Protein AF-A0A959DAU8-F1 (afdb_monomer_lite)

Secondary structure (DSSP, 8-state):
----------------------------PPPPPPPPHHHHHHHHHHH-EEEEEE-TT-HHHHHHHHHH-TTSEEEEEEGGG--HHHHHSSEEEEE-SS---HHHHHHHTTSSEEEETTEEEETTEEEE-TT-EEEEEEEEETTEEEEEEEEEEESSHHHHHHHHHHHHHTT--TTS--TTSEEEEETTEEEEEEEEPTTT-SEEEEEEEE-TT---EEEE-SSEEEEEES--S-HHHHHHHHHHHHHHHHHHHHHTT-SS-SSPEEEEEES-HHHHHHHHT--

Structure (mmCIF, N/CA/C/O backbone):
data_AF-A0A959DAU8-F1
#
_entry.id   AF-A0A959DAU8-F1
#
loop_
_atom_site.group_PDB
_atom_site.id
_atom_site.type_symbol
_atom_site.label_atom_id
_atom_site.label_alt_id
_atom_site.label_comp_id
_atom_site.label_asym_id
_atom_site.label_entity_id
_atom_site.label_seq_id
_atom_site.pdbx_PDB_ins_code
_atom_site.Cartn_x
_atom_site.Cartn_y
_atom_site.Cartn_z
_atom_site.occupancy
_atom_site.B_iso_or_equiv
_atom_site.auth_seq_id
_atom_site.auth_comp_id
_atom_site.auth_asym_id
_atom_site.auth_atom_id
_atom_site.pdbx_PDB_model_num
ATOM 1 N N . MET A 1 1 ? -35.410 44.145 82.384 1.00 36.97 1 MET A N 1
ATOM 2 C CA . MET A 1 1 ? -34.667 45.110 81.536 1.00 36.97 1 MET A CA 1
ATOM 3 C C . MET A 1 1 ? -34.718 44.587 80.100 1.00 36.97 1 MET A C 1
ATOM 5 O O . MET A 1 1 ? -34.348 43.445 79.910 1.00 36.97 1 MET A O 1
ATOM 9 N N . ARG A 1 2 ? -35.491 45.231 79.201 1.00 36.84 2 ARG A N 1
ATOM 10 C CA . ARG A 1 2 ? -35.016 46.080 78.068 1.00 36.84 2 ARG A CA 1
ATOM 11 C C . ARG A 1 2 ? -34.175 45.275 77.045 1.00 36.84 2 ARG A C 1
ATOM 13 O O . ARG A 1 2 ? -33.157 44.753 77.454 1.00 36.84 2 ARG A O 1
ATOM 20 N N . LYS A 1 3 ? -34.460 45.175 75.736 1.00 39.25 3 LYS A N 1
ATOM 21 C CA . LYS A 1 3 ? -35.328 45.924 74.799 1.00 39.25 3 LYS A CA 1
ATOM 22 C C . LYS A 1 3 ? -35.560 45.109 73.502 1.00 39.25 3 LYS A C 1
ATOM 24 O O . LYS A 1 3 ? -34.671 44.391 73.066 1.00 39.25 3 LYS A O 1
ATOM 29 N N . LEU A 1 4 ? -36.730 45.339 72.895 1.00 41.12 4 LEU A N 1
ATOM 30 C CA . LEU A 1 4 ? -37.118 45.137 71.488 1.00 41.12 4 LEU A CA 1
ATOM 31 C C . LEU A 1 4 ? -36.206 45.881 70.484 1.00 41.12 4 LEU A C 1
ATOM 33 O O . LEU A 1 4 ? -35.842 47.023 70.758 1.00 41.12 4 LEU A O 1
ATOM 37 N N . LEU A 1 5 ? -36.015 45.304 69.290 1.00 47.06 5 LEU A N 1
ATOM 38 C CA . LEU A 1 5 ? -35.782 45.954 67.978 1.00 47.06 5 LEU A CA 1
ATOM 39 C C . LEU A 1 5 ? -36.146 44.883 66.917 1.00 47.06 5 LEU A C 1
ATOM 41 O O . LEU A 1 5 ? -35.475 43.861 66.861 1.00 47.06 5 LEU A O 1
ATOM 45 N N . PHE A 1 6 ? -37.316 44.851 66.266 1.00 40.81 6 PHE A N 1
ATOM 46 C CA . PHE A 1 6 ? -37.848 45.702 65.185 1.00 40.81 6 PHE A CA 1
ATOM 47 C C . PHE A 1 6 ? -36.829 46.080 64.100 1.00 40.81 6 PHE A C 1
ATOM 49 O O . PHE A 1 6 ? -36.043 47.001 64.291 1.00 40.81 6 PHE A O 1
ATOM 56 N N . CYS A 1 7 ? -36.916 45.426 62.935 1.00 44.28 7 CYS A N 1
ATOM 57 C CA . CYS A 1 7 ? -36.611 46.063 61.655 1.00 44.28 7 CYS A CA 1
ATOM 58 C C . CYS A 1 7 ? -37.421 45.433 60.515 1.00 44.28 7 CYS A C 1
ATOM 60 O O . CYS A 1 7 ? -37.631 44.223 60.463 1.00 44.28 7 CYS A O 1
ATOM 62 N N . LEU A 1 8 ? -37.930 46.331 59.678 1.00 39.97 8 LEU A N 1
ATOM 63 C CA . LEU A 1 8 ? -39.026 46.186 58.737 1.00 39.97 8 LEU A CA 1
ATOM 64 C C . LEU A 1 8 ? -38.697 45.395 57.464 1.00 39.97 8 LEU A C 1
ATOM 66 O O . LEU A 1 8 ? -37.603 45.446 56.912 1.00 39.97 8 LEU A O 1
ATOM 70 N N . SER A 1 9 ? -39.770 44.797 56.958 1.00 43.25 9 SER A N 1
ATOM 71 C CA . SER A 1 9 ? -40.069 44.425 55.578 1.00 43.25 9 SER A CA 1
ATOM 72 C C . SER A 1 9 ? -39.784 45.509 54.529 1.00 43.25 9 SER A C 1
ATOM 74 O O . SER A 1 9 ? -40.212 46.652 54.694 1.00 43.25 9 SER A O 1
ATOM 76 N N . LEU A 1 10 ? -39.247 45.096 53.377 1.00 41.62 10 LEU A N 1
ATOM 77 C CA . LEU A 1 10 ? -39.436 45.771 52.090 1.00 41.62 10 LEU A CA 1
ATOM 78 C C . LEU A 1 10 ? -39.789 44.727 51.020 1.00 41.62 10 LEU A C 1
ATOM 80 O O . LEU A 1 10 ? -38.940 43.983 50.535 1.00 41.62 10 LEU A O 1
ATOM 84 N N . LEU A 1 11 ? -41.084 44.680 50.689 1.00 43.16 11 LEU A N 1
ATOM 85 C CA . LEU A 1 11 ? -41.619 44.078 49.471 1.00 43.16 11 LEU A CA 1
ATOM 86 C C . LEU A 1 11 ? -41.112 44.871 48.260 1.00 43.16 11 LEU A C 1
ATOM 88 O O . LEU A 1 11 ? -41.280 46.088 48.206 1.00 43.16 11 LEU A O 1
ATOM 92 N N . SER A 1 12 ? -40.607 44.177 47.246 1.00 42.88 12 SER A N 1
ATOM 93 C CA . SER A 1 12 ? -40.578 44.692 45.876 1.00 42.88 12 SER A CA 1
ATOM 94 C C . SER A 1 12 ? -41.169 43.642 44.938 1.00 42.88 12 SER A C 1
ATOM 96 O O . SER A 1 12 ? -40.574 42.612 44.635 1.00 42.88 12 SER A O 1
ATOM 98 N N . CYS A 1 13 ? -42.404 43.915 44.521 1.00 39.25 13 CYS A N 1
ATOM 99 C CA . CYS A 1 13 ? -43.088 43.234 43.436 1.00 39.25 13 CYS A CA 1
ATOM 100 C C . CYS A 1 13 ? -42.417 43.622 42.114 1.00 39.25 13 CYS A C 1
ATOM 102 O O . CYS A 1 13 ? -42.487 44.783 41.713 1.00 39.25 13 CYS A O 1
ATOM 104 N N . LEU A 1 14 ? -41.829 42.657 41.407 1.00 43.53 14 LEU A N 1
ATOM 105 C CA . LEU A 1 14 ? -41.487 42.814 39.996 1.00 43.53 14 LEU A CA 1
ATOM 106 C C . LEU A 1 14 ? -42.313 41.840 39.159 1.00 43.53 14 LEU A C 1
ATOM 108 O O . LEU A 1 14 ? -42.094 40.635 39.118 1.00 43.53 14 LEU A O 1
ATOM 112 N N . SER A 1 15 ? -43.314 42.461 38.544 1.00 41.91 15 SER A N 1
ATOM 113 C CA . SER A 1 15 ? -44.109 42.073 37.385 1.00 41.91 15 SER A CA 1
ATOM 114 C C . SER A 1 15 ? -43.498 40.958 36.526 1.00 41.91 15 SER A C 1
ATOM 116 O O . SER A 1 15 ? -42.513 41.157 35.814 1.00 41.91 15 SER A O 1
ATOM 118 N N . CYS A 1 16 ? -44.134 39.788 36.556 1.00 37.28 16 CYS A N 1
ATOM 119 C CA . CYS A 1 16 ? -43.874 38.694 35.633 1.00 37.28 16 CYS A CA 1
ATOM 120 C C . CYS A 1 16 ? -44.539 39.038 34.288 1.00 37.28 16 CYS A C 1
ATOM 122 O O . CYS A 1 16 ? -45.761 38.966 34.158 1.00 37.28 16 CYS A O 1
ATOM 124 N N . LYS A 1 17 ? -43.754 39.465 33.292 1.00 46.25 17 LYS A N 1
ATOM 125 C CA . LYS A 1 17 ? -44.213 39.508 31.897 1.00 46.25 17 LYS A CA 1
ATOM 126 C C . LYS A 1 17 ? -43.943 38.137 31.267 1.00 46.25 17 LYS A C 1
ATOM 128 O O . LYS A 1 17 ? -42.781 37.736 31.240 1.00 46.25 17 LYS A O 1
ATOM 133 N N . PRO A 1 18 ? -44.954 37.424 30.743 1.00 41.31 18 PRO A N 1
ATOM 134 C CA . PRO A 1 18 ? -44.714 36.206 29.983 1.00 41.31 18 PRO A CA 1
ATOM 135 C C . PRO A 1 18 ? -44.053 36.583 28.652 1.00 41.31 18 PRO A C 1
ATOM 137 O O . PRO A 1 18 ? -44.652 37.249 27.808 1.00 41.31 18 PRO A O 1
ATOM 140 N N . GLN A 1 19 ? -42.790 36.195 28.484 1.00 45.94 19 GLN A N 1
ATOM 141 C CA . GLN A 1 19 ? -42.117 36.230 27.189 1.00 45.94 19 GLN A CA 1
ATOM 142 C C . GLN A 1 19 ? -42.727 35.133 26.302 1.00 45.94 19 GLN A C 1
ATOM 144 O O . GLN A 1 19 ? -42.860 33.996 26.761 1.00 45.94 19 GLN A O 1
ATOM 149 N N . PRO A 1 20 ? -43.117 35.438 25.052 1.00 43.91 20 PRO A N 1
ATOM 150 C CA . PRO A 1 20 ? -43.610 34.420 24.140 1.00 43.91 20 PRO A CA 1
ATOM 151 C C . PRO A 1 20 ? -42.477 33.440 23.836 1.00 43.91 20 PRO A C 1
ATOM 153 O O . PRO A 1 20 ? -41.352 33.855 23.554 1.00 43.91 20 PRO A O 1
ATOM 156 N N . ALA A 1 21 ? -42.789 32.146 23.913 1.00 44.62 21 ALA A N 1
ATOM 157 C CA . ALA A 1 21 ? -41.891 31.062 23.554 1.00 44.62 21 ALA A CA 1
ATOM 158 C C . ALA A 1 21 ? -41.361 31.292 22.132 1.00 44.62 21 ALA A C 1
ATOM 160 O O . ALA A 1 21 ? -42.085 31.129 21.148 1.00 44.62 21 ALA A O 1
ATOM 161 N N . SER A 1 22 ? -40.100 31.715 22.022 1.00 45.09 22 SER A N 1
ATOM 162 C CA . SER A 1 22 ? -39.413 31.712 20.744 1.00 45.09 22 SER A CA 1
ATOM 163 C C . SER A 1 22 ? -39.173 30.253 20.375 1.00 45.09 22 SER A C 1
ATOM 165 O O . SER A 1 22 ? -38.478 29.510 21.067 1.00 45.09 22 SER A O 1
ATOM 167 N N . ASN A 1 23 ? -39.802 29.839 19.277 1.00 48.81 23 ASN A N 1
ATOM 168 C CA . ASN A 1 23 ? -39.482 28.620 18.553 1.00 48.81 23 ASN A CA 1
ATOM 169 C C . ASN A 1 23 ? -38.009 28.673 18.118 1.00 48.81 23 ASN A C 1
ATOM 171 O O . ASN A 1 23 ? -37.689 29.059 16.995 1.00 48.81 23 ASN A O 1
ATOM 175 N N . LEU A 1 24 ? -37.101 28.283 19.009 1.00 42.94 24 LEU A N 1
ATOM 176 C CA . LEU A 1 24 ? -35.765 27.835 18.650 1.00 42.94 24 LEU A CA 1
ATOM 177 C C . LEU A 1 24 ? -35.919 26.418 18.109 1.00 42.94 24 LEU A C 1
ATOM 179 O O . LEU A 1 24 ? -35.721 25.426 18.807 1.00 42.94 24 LEU A O 1
ATOM 183 N N . ALA A 1 25 ? -36.307 26.340 16.836 1.00 47.81 25 ALA A N 1
ATOM 184 C CA . ALA A 1 25 ? -35.988 25.182 16.027 1.00 47.81 25 ALA A CA 1
ATOM 185 C C . ALA A 1 25 ? -34.475 24.976 16.156 1.00 47.81 25 ALA A C 1
ATOM 187 O O . ALA A 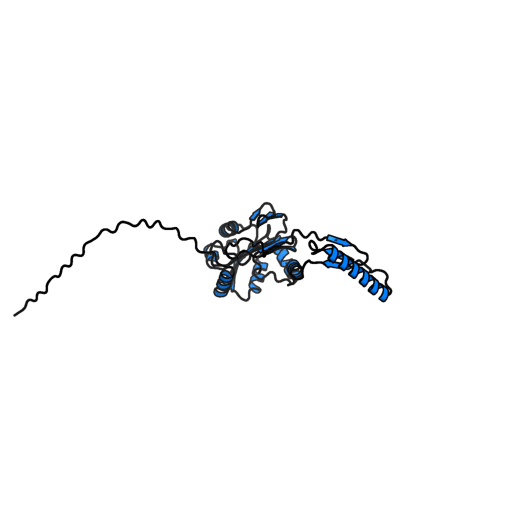1 25 ? -33.689 25.806 15.693 1.00 47.81 25 ALA A O 1
ATOM 188 N N . ALA A 1 26 ? -34.080 23.918 16.863 1.00 45.12 26 ALA A N 1
ATOM 189 C CA . ALA A 1 26 ? -32.700 23.490 16.961 1.00 45.12 26 ALA A CA 1
ATOM 190 C C . ALA A 1 26 ? -32.220 23.206 15.536 1.00 45.12 26 ALA A C 1
ATOM 192 O O . ALA A 1 26 ? -32.497 22.157 14.958 1.00 45.12 26 ALA A O 1
ATOM 193 N N . LYS A 1 27 ? -31.555 24.194 14.937 1.00 47.56 27 LYS A N 1
ATOM 194 C CA . LYS A 1 27 ? -30.801 24.024 13.706 1.00 47.56 27 LYS A CA 1
ATOM 195 C C . LYS A 1 27 ? -29.741 22.991 14.059 1.00 47.56 27 LYS A C 1
ATOM 197 O O . LYS A 1 27 ? -28.819 23.317 14.802 1.00 47.56 27 LYS A O 1
ATOM 202 N N . ALA A 1 28 ? -29.952 21.742 13.639 1.00 49.22 28 ALA A N 1
ATOM 203 C CA . ALA A 1 28 ? -29.007 20.661 13.865 1.00 49.22 28 ALA A CA 1
ATOM 204 C C . ALA A 1 28 ? -27.627 21.181 13.454 1.00 49.22 28 ALA A C 1
ATOM 206 O O . ALA A 1 28 ? -27.430 21.574 12.300 1.00 49.22 28 ALA A O 1
ATOM 207 N N . ALA A 1 29 ? -26.729 21.312 14.433 1.00 54.50 29 ALA A N 1
ATOM 208 C CA . ALA A 1 29 ? -25.369 21.736 14.169 1.00 54.50 29 ALA A CA 1
ATOM 209 C C . ALA A 1 29 ? -24.798 20.762 13.137 1.00 54.50 29 ALA A C 1
ATOM 211 O O . ALA A 1 29 ? -24.992 19.550 13.260 1.00 54.50 29 ALA A O 1
ATOM 212 N N . ALA A 1 30 ? -24.166 21.295 12.090 1.00 61.69 30 ALA A N 1
ATOM 213 C CA . ALA A 1 30 ? -23.472 20.450 11.134 1.00 61.69 30 ALA A CA 1
ATOM 214 C C . ALA A 1 30 ? -22.513 19.532 11.912 1.00 61.69 30 ALA A C 1
ATOM 216 O O . ALA A 1 30 ? -21.916 19.997 12.892 1.00 61.69 30 ALA A O 1
ATOM 217 N N . PRO A 1 31 ? -22.394 18.246 11.533 1.00 64.62 31 PRO A N 1
ATOM 218 C CA . PRO A 1 31 ? -21.442 17.358 12.179 1.00 64.62 31 PRO A CA 1
ATOM 219 C C . PRO A 1 31 ? -20.053 18.010 12.162 1.00 64.62 31 PRO A C 1
ATOM 221 O O . PRO A 1 31 ? -19.735 18.729 11.205 1.00 64.62 31 PRO A O 1
ATOM 224 N N . PRO A 1 32 ? -19.247 17.811 13.220 1.00 69.19 32 PRO A N 1
ATOM 225 C CA . PRO A 1 32 ? -17.906 18.368 13.264 1.00 69.19 32 PRO A CA 1
ATOM 226 C C . PRO A 1 32 ? -17.130 17.926 12.015 1.00 69.19 32 PRO A C 1
ATOM 228 O O . PRO A 1 32 ? -17.331 16.802 11.538 1.00 69.19 32 PRO A O 1
ATOM 231 N N . PRO A 1 33 ? -16.285 18.805 11.453 1.00 81.81 33 PRO A N 1
ATOM 232 C CA . PRO A 1 33 ? -15.476 18.446 10.299 1.00 81.81 33 PRO A CA 1
ATOM 233 C C . PRO A 1 33 ? -14.593 17.237 10.632 1.00 81.81 33 PRO A C 1
ATOM 235 O O . PRO A 1 33 ? -14.145 17.080 11.769 1.00 81.81 33 PRO A O 1
ATOM 238 N N . LEU A 1 34 ? -14.362 16.375 9.639 1.00 90.31 34 LEU A N 1
ATOM 239 C CA . LEU A 1 34 ? -13.369 15.308 9.756 1.00 90.31 34 LEU A CA 1
ATOM 240 C C . LEU A 1 34 ? -11.972 15.929 9.934 1.00 90.31 34 LEU A C 1
ATOM 242 O O . LEU A 1 34 ? -11.726 16.998 9.369 1.00 90.31 34 LEU A O 1
ATOM 246 N N . PRO A 1 35 ? -11.068 15.280 10.689 1.00 93.00 35 PRO A N 1
ATOM 247 C CA . PRO A 1 35 ? -9.708 15.767 10.852 1.00 93.00 35 PRO A CA 1
ATOM 248 C C . PRO A 1 35 ? -8.959 15.689 9.525 1.00 93.00 35 PRO A C 1
ATOM 250 O O . PRO A 1 35 ? -9.149 14.756 8.746 1.00 93.00 35 PRO A O 1
ATOM 253 N N . SER A 1 36 ? -8.082 16.650 9.292 1.00 91.81 36 SER A N 1
ATOM 254 C CA . SER A 1 36 ? -7.073 16.612 8.240 1.00 91.81 36 SER A CA 1
ATOM 255 C C . SER A 1 36 ? -6.026 15.527 8.511 1.00 91.81 36 SER A C 1
ATOM 257 O O . SER A 1 36 ? -5.886 15.010 9.625 1.00 91.81 36 SER A O 1
ATOM 259 N N . ARG A 1 37 ? -5.241 15.187 7.485 1.00 89.19 37 ARG A N 1
ATOM 260 C CA . ARG A 1 37 ? -4.115 14.259 7.642 1.00 89.19 37 ARG A CA 1
ATOM 261 C C . ARG A 1 37 ? -3.075 14.790 8.629 1.00 89.19 37 ARG A C 1
ATOM 263 O O . ARG A 1 37 ? -2.566 13.998 9.418 1.00 89.19 37 ARG A O 1
ATOM 270 N N . GLU A 1 38 ? -2.767 16.087 8.597 1.00 89.44 38 GLU A N 1
ATOM 271 C CA . GLU A 1 38 ? -1.792 16.664 9.531 1.00 89.44 38 GLU A CA 1
ATOM 272 C C . GLU A 1 38 ? -2.290 16.571 10.976 1.00 89.44 38 GLU A C 1
ATOM 274 O O . GLU A 1 38 ? -1.531 16.166 11.847 1.00 89.44 38 GLU A O 1
ATOM 279 N N . GLU A 1 39 ? -3.584 16.797 11.230 1.00 93.12 39 GLU A N 1
ATOM 280 C CA . GLU A 1 39 ? -4.158 16.595 12.568 1.00 93.12 39 GLU A CA 1
ATOM 281 C C . GLU A 1 39 ? -4.034 15.135 13.033 1.00 93.12 39 GLU A C 1
ATOM 283 O O . GLU A 1 39 ? -3.676 14.891 14.184 1.00 93.12 39 GLU A O 1
ATOM 288 N N . LEU A 1 40 ? -4.260 14.148 12.156 1.00 92.62 40 LEU A N 1
ATOM 289 C CA . LEU A 1 40 ? -4.038 12.733 12.494 1.00 92.62 40 LEU A CA 1
ATOM 290 C C . LEU A 1 40 ? -2.559 12.420 12.765 1.00 92.62 40 LEU A C 1
ATOM 292 O O . LEU A 1 40 ? -2.243 11.631 13.661 1.00 92.62 40 LEU A O 1
ATOM 296 N N . LEU A 1 41 ? -1.649 13.013 11.987 1.00 90.38 41 LEU A N 1
ATOM 297 C CA . LEU A 1 41 ? -0.206 12.875 12.178 1.00 90.38 41 LEU A CA 1
ATOM 298 C C . LEU A 1 41 ? 0.229 13.467 13.514 1.00 90.38 41 LEU A C 1
ATOM 300 O O . LEU A 1 41 ? 0.985 12.824 14.242 1.00 90.38 41 LEU A O 1
ATOM 304 N N . ASP A 1 42 ? -0.258 14.655 13.849 1.00 92.06 42 ASP A N 1
ATOM 305 C CA . ASP A 1 42 ? 0.042 15.327 15.106 1.00 92.06 42 ASP A CA 1
ATOM 306 C C . ASP A 1 42 ? -0.494 14.535 16.293 1.00 92.06 42 ASP A C 1
ATOM 308 O O . ASP A 1 42 ? 0.268 14.250 17.218 1.00 92.06 42 ASP A O 1
ATOM 312 N N . ARG A 1 43 ? -1.734 14.035 16.218 1.00 92.44 43 ARG A N 1
ATOM 313 C CA . ARG A 1 43 ? -2.276 13.128 17.241 1.00 92.44 43 ARG A CA 1
ATOM 314 C C . ARG A 1 43 ? -1.426 11.881 17.431 1.00 92.44 43 ARG A C 1
ATOM 316 O O . ARG A 1 43 ? -1.084 11.533 18.559 1.00 92.44 43 ARG A O 1
ATOM 323 N N . PHE A 1 44 ? -1.001 11.241 16.346 1.00 92.19 44 PHE A N 1
ATOM 324 C CA . PHE A 1 44 ? -0.111 10.090 16.455 1.00 92.19 44 PHE A CA 1
ATOM 325 C C . PHE A 1 44 ? 1.261 10.445 17.049 1.00 92.19 44 PHE A C 1
ATOM 327 O O . PHE A 1 44 ? 1.816 9.672 17.832 1.00 92.19 44 PHE A O 1
ATOM 334 N N . ARG A 1 45 ? 1.826 11.608 16.702 1.00 90.75 45 ARG A N 1
ATOM 335 C CA . ARG A 1 45 ? 3.109 12.093 17.246 1.00 90.75 45 ARG A CA 1
ATOM 336 C C . ARG A 1 45 ? 3.023 12.435 18.735 1.00 90.75 45 ARG A C 1
ATOM 338 O O . ARG A 1 45 ? 4.042 12.297 19.421 1.00 90.75 45 ARG A O 1
ATOM 345 N N . GLU A 1 46 ? 1.862 12.894 19.199 1.00 91.69 46 GLU A N 1
ATOM 346 C CA . GLU A 1 46 ? 1.556 13.164 20.607 1.00 91.69 46 GLU A CA 1
ATOM 347 C C . GLU A 1 46 ? 1.453 11.861 21.405 1.00 91.69 46 GLU A C 1
ATOM 349 O O . GLU A 1 46 ? 2.146 11.703 22.410 1.00 91.69 46 GLU A O 1
ATOM 354 N N . GLU A 1 47 ? 0.638 10.911 20.941 1.00 90.31 47 GLU A N 1
ATOM 355 C CA . GLU A 1 47 ? 0.393 9.658 21.664 1.00 90.31 47 GLU A CA 1
ATOM 356 C C . GLU A 1 47 ? 1.566 8.684 21.584 1.00 90.31 47 GLU A C 1
ATOM 358 O O . GLU A 1 47 ? 1.855 7.982 22.551 1.00 90.31 47 GLU A O 1
ATOM 363 N N . ARG A 1 48 ? 2.241 8.628 20.429 1.00 89.56 48 ARG A N 1
ATOM 364 C CA . ARG A 1 48 ? 3.345 7.702 20.124 1.00 89.56 48 ARG A CA 1
ATOM 365 C C . ARG A 1 48 ? 3.036 6.252 20.468 1.00 89.56 48 ARG A C 1
ATOM 367 O O . ARG A 1 48 ? 3.933 5.513 20.866 1.00 89.56 48 ARG A O 1
ATOM 374 N N . ARG A 1 49 ? 1.789 5.828 20.303 1.00 92.38 49 ARG A N 1
ATOM 375 C CA . ARG A 1 49 ? 1.356 4.449 20.531 1.00 92.38 49 ARG A CA 1
ATOM 376 C C . ARG A 1 49 ? 0.710 3.927 19.265 1.00 92.38 49 ARG A C 1
ATOM 378 O O . ARG A 1 49 ? -0.054 4.638 18.626 1.00 92.38 49 ARG A O 1
ATOM 385 N N . LEU A 1 50 ? 1.054 2.703 18.889 1.00 94.12 50 LEU A N 1
ATOM 386 C CA . LEU A 1 50 ? 0.504 2.023 17.725 1.00 94.12 50 LEU A CA 1
ATOM 387 C C . LEU A 1 50 ? 0.047 0.627 18.136 1.00 94.12 50 LEU A C 1
ATOM 389 O O . LEU A 1 50 ? 0.854 -0.202 18.562 1.00 94.12 50 LEU A O 1
ATOM 393 N N . LEU A 1 51 ? -1.241 0.357 17.973 1.00 96.69 51 LEU A N 1
ATOM 394 C CA . LEU A 1 51 ? -1.796 -0.980 18.080 1.00 96.69 51 LEU A CA 1
ATOM 395 C C . LEU A 1 51 ? -1.691 -1.670 16.719 1.00 96.69 51 LEU A C 1
ATOM 397 O O . LEU A 1 51 ? -2.338 -1.263 15.757 1.00 96.69 51 LEU A O 1
ATOM 401 N N . ILE A 1 52 ? -0.885 -2.723 16.633 1.00 96.56 52 ILE A N 1
ATOM 402 C CA . ILE A 1 52 ? -0.766 -3.559 15.439 1.00 96.56 52 ILE A CA 1
ATOM 403 C C . ILE A 1 52 ? -1.611 -4.809 15.662 1.00 96.56 52 ILE A C 1
ATOM 405 O O . ILE A 1 52 ? -1.234 -5.690 16.439 1.00 96.56 52 ILE A O 1
ATOM 409 N N . VAL A 1 53 ? -2.743 -4.879 14.968 1.00 97.69 53 VAL A N 1
ATOM 410 C CA . VAL A 1 53 ? -3.632 -6.042 14.982 1.00 97.69 53 VAL A CA 1
ATOM 411 C C . VAL A 1 53 ? -3.309 -6.909 13.778 1.00 97.69 53 VAL A C 1
ATOM 413 O O . VAL A 1 53 ? -3.358 -6.423 12.647 1.00 97.69 53 VAL A O 1
ATOM 416 N N . TYR A 1 54 ? -2.981 -8.178 14.004 1.00 97.50 54 TYR A N 1
ATOM 417 C CA . TYR A 1 54 ? -2.542 -9.071 12.934 1.00 97.50 54 TYR A CA 1
ATOM 418 C C . TYR A 1 54 ? -3.347 -10.372 12.869 1.00 97.50 54 TYR A C 1
ATOM 420 O O . TYR A 1 54 ? -3.706 -10.948 13.897 1.00 97.50 54 TYR A O 1
ATOM 428 N N . SER A 1 55 ? -3.618 -10.850 11.652 1.00 96.88 55 SER A N 1
ATOM 429 C CA . SER A 1 55 ? -4.200 -12.181 11.435 1.00 96.88 55 SER A CA 1
ATOM 430 C C . SER A 1 55 ? -3.168 -13.291 11.678 1.00 96.88 55 SER A C 1
ATOM 432 O O . SER A 1 55 ? -1.954 -13.067 11.639 1.00 96.88 55 SER A O 1
ATOM 434 N N . GLU A 1 56 ? -3.656 -14.512 11.898 1.00 93.88 56 GLU A N 1
ATOM 435 C CA . GLU A 1 56 ? -2.824 -15.702 12.099 1.00 93.88 56 GLU A CA 1
ATOM 436 C C . GLU A 1 56 ? -1.767 -15.871 10.988 1.00 93.88 56 GLU A C 1
ATOM 438 O O . GLU A 1 56 ? -2.020 -15.614 9.810 1.00 93.88 56 GLU A O 1
ATOM 443 N N . GLY A 1 57 ? -0.550 -16.274 11.370 1.00 93.56 57 GLY A N 1
ATOM 444 C CA . GLY A 1 57 ? 0.573 -16.477 10.446 1.00 93.56 57 GLY A CA 1
ATOM 445 C C . GLY A 1 57 ? 1.346 -15.210 10.053 1.00 93.56 57 GLY A C 1
ATOM 446 O O . GLY A 1 57 ? 2.396 -15.323 9.421 1.00 93.56 57 GLY A O 1
ATOM 447 N N . LEU A 1 58 ? 0.893 -14.014 10.452 1.00 96.31 58 LEU A N 1
ATOM 448 C CA . LEU A 1 58 ? 1.560 -12.737 10.142 1.00 96.31 58 LEU A CA 1
ATOM 449 C C . LEU A 1 58 ? 2.335 -12.130 11.323 1.00 96.31 58 LEU A C 1
ATOM 451 O O . LEU A 1 58 ? 2.878 -11.031 11.201 1.00 96.31 58 LEU A O 1
ATOM 455 N N . GLU A 1 59 ? 2.451 -12.845 12.446 1.00 96.31 59 GLU A N 1
ATOM 456 C CA . GLU A 1 59 ? 3.141 -12.361 13.651 1.00 96.31 59 GLU A CA 1
ATOM 457 C C . GLU A 1 59 ? 4.590 -11.939 13.368 1.00 96.31 59 GLU A C 1
ATOM 459 O O . GLU A 1 59 ? 5.019 -10.871 13.795 1.00 96.31 59 GLU A O 1
ATOM 464 N N . GLY A 1 60 ? 5.342 -12.735 12.599 1.00 95.19 60 GLY A N 1
ATOM 465 C CA . GLY A 1 60 ? 6.729 -12.407 12.255 1.00 95.19 60 GLY A CA 1
ATOM 466 C C . GLY A 1 60 ? 6.855 -11.062 11.532 1.00 95.19 60 GLY A C 1
ATOM 467 O O . GLY A 1 60 ? 7.758 -10.280 11.827 1.00 95.19 60 GLY A O 1
ATOM 468 N N . ILE A 1 61 ? 5.905 -10.745 10.649 1.00 94.19 61 ILE A N 1
ATOM 469 C CA . ILE A 1 61 ? 5.852 -9.457 9.947 1.00 94.19 61 ILE A CA 1
ATOM 470 C C . ILE A 1 61 ? 5.461 -8.346 10.925 1.00 94.19 61 ILE A C 1
ATOM 472 O O . ILE A 1 61 ? 6.104 -7.298 10.944 1.00 94.19 61 ILE A O 1
ATOM 476 N N . ALA A 1 62 ? 4.467 -8.575 11.789 1.00 94.75 62 ALA A N 1
ATOM 477 C CA . ALA A 1 62 ? 4.072 -7.616 12.822 1.00 94.75 62 ALA A CA 1
ATOM 478 C C . ALA A 1 62 ? 5.242 -7.268 13.767 1.00 94.75 62 ALA A C 1
ATOM 480 O O . ALA A 1 62 ? 5.474 -6.095 14.072 1.00 94.75 62 ALA A O 1
ATOM 481 N N . GLN A 1 63 ? 6.042 -8.265 14.159 1.00 94.56 63 GLN A N 1
ATOM 482 C CA . GLN A 1 63 ? 7.269 -8.083 14.939 1.00 94.56 63 GLN A CA 1
ATOM 483 C C . GLN A 1 63 ? 8.309 -7.251 14.181 1.00 94.56 63 GLN A C 1
ATOM 485 O O . GLN A 1 63 ? 8.880 -6.321 14.751 1.00 94.56 63 GLN A O 1
ATOM 490 N N . GLN A 1 64 ? 8.528 -7.524 12.892 1.00 91.38 64 GLN A N 1
ATOM 491 C CA . GLN A 1 64 ? 9.433 -6.721 12.062 1.00 91.38 64 GLN A CA 1
ATOM 492 C C . GLN A 1 64 ? 8.967 -5.261 11.939 1.00 91.38 64 GLN A C 1
ATOM 494 O O . GLN A 1 64 ? 9.791 -4.347 12.048 1.00 91.38 64 GLN A O 1
ATOM 499 N N . ILE A 1 65 ? 7.661 -5.021 11.765 1.00 90.12 65 ILE A N 1
ATOM 500 C CA . ILE A 1 65 ? 7.085 -3.666 11.757 1.00 90.12 65 ILE A CA 1
ATOM 501 C C . ILE A 1 65 ? 7.377 -2.980 13.095 1.00 90.12 65 ILE A C 1
ATOM 503 O O . ILE A 1 65 ? 7.965 -1.898 13.106 1.00 90.12 65 ILE A O 1
ATOM 507 N N . LYS A 1 66 ? 7.064 -3.631 14.223 1.00 92.00 66 LYS A N 1
ATOM 508 C CA . LYS A 1 66 ? 7.355 -3.115 15.570 1.00 92.00 66 LYS A CA 1
ATOM 509 C C . LYS A 1 66 ? 8.830 -2.756 15.758 1.00 92.00 66 LYS A C 1
ATOM 511 O O . LYS A 1 66 ? 9.132 -1.679 16.261 1.00 92.00 66 LYS A O 1
ATOM 516 N N . GLN A 1 67 ? 9.756 -3.614 15.335 1.00 90.12 67 GLN A N 1
ATOM 517 C CA . GLN A 1 67 ? 11.199 -3.365 15.465 1.00 90.12 67 GLN A CA 1
ATOM 518 C C . GLN A 1 67 ? 11.675 -2.154 14.649 1.00 90.12 67 GLN A C 1
ATOM 520 O O . GLN A 1 67 ? 12.626 -1.466 15.036 1.00 90.12 67 GLN A O 1
ATOM 525 N N . ARG A 1 68 ? 11.029 -1.882 13.510 1.00 86.50 68 ARG A N 1
ATOM 526 C CA . ARG A 1 68 ? 11.361 -0.746 12.638 1.00 86.50 68 ARG A CA 1
ATOM 527 C C . ARG A 1 68 ? 10.656 0.549 13.062 1.00 86.50 68 ARG A C 1
ATOM 529 O O . ARG A 1 68 ? 11.167 1.632 12.774 1.00 86.50 68 ARG A O 1
ATOM 536 N N . GLN A 1 69 ? 9.562 0.466 13.815 1.00 85.31 69 GLN A N 1
ATOM 537 C CA . GLN A 1 69 ? 8.846 1.612 14.380 1.00 85.31 69 GLN A CA 1
ATOM 538 C C . GLN A 1 69 ? 9.527 2.161 15.642 1.00 85.31 69 GLN A C 1
ATOM 540 O O . GLN A 1 69 ? 9.067 2.005 16.765 1.00 85.31 69 GLN A O 1
ATOM 545 N N . ARG A 1 70 ? 10.646 2.869 15.459 1.00 82.12 70 ARG A N 1
ATOM 546 C CA . ARG A 1 70 ? 11.446 3.416 16.576 1.00 82.12 70 ARG A CA 1
ATOM 547 C C . ARG A 1 70 ? 10.831 4.632 17.276 1.00 82.12 70 ARG A C 1
ATOM 549 O O . ARG A 1 70 ? 11.339 5.055 18.309 1.00 82.12 70 ARG A O 1
ATOM 556 N N . ARG A 1 71 ? 9.811 5.252 16.677 1.00 83.56 71 ARG A N 1
ATOM 557 C CA . ARG A 1 71 ? 9.222 6.522 17.146 1.00 83.56 71 ARG A CA 1
ATOM 558 C C . ARG A 1 71 ? 7.905 6.347 17.902 1.00 83.56 71 ARG A C 1
ATOM 560 O O . ARG A 1 71 ? 7.388 7.339 18.406 1.00 83.56 71 ARG A O 1
ATOM 567 N N . ALA A 1 72 ? 7.390 5.123 17.979 1.00 88.12 72 ALA A N 1
ATOM 568 C CA . ALA A 1 72 ? 6.151 4.799 18.666 1.00 88.12 72 ALA A CA 1
ATOM 569 C C . ALA A 1 72 ? 6.286 3.477 19.427 1.00 88.12 72 ALA A C 1
ATOM 571 O O . ALA A 1 72 ? 6.932 2.536 18.965 1.00 88.12 72 ALA A O 1
ATOM 572 N N . GLU A 1 73 ? 5.654 3.397 20.588 1.00 93.25 73 GLU A N 1
ATOM 573 C CA . GLU A 1 73 ? 5.441 2.153 21.304 1.00 93.25 73 GLU A CA 1
ATOM 574 C C . GLU A 1 73 ? 4.436 1.294 20.529 1.00 93.25 73 GLU A C 1
ATOM 576 O O . GLU A 1 73 ? 3.282 1.676 20.344 1.00 93.25 73 GLU A O 1
ATOM 581 N N . CYS A 1 74 ? 4.882 0.125 20.068 1.00 94.50 74 CYS A N 1
ATOM 582 C CA . CYS A 1 74 ? 4.030 -0.801 19.332 1.00 94.50 74 CYS A CA 1
ATOM 583 C C . CYS A 1 74 ? 3.533 -1.937 20.232 1.00 94.50 74 CYS A C 1
ATOM 585 O O . CYS A 1 74 ? 4.328 -2.738 20.754 1.00 94.50 74 CYS A O 1
ATOM 587 N N . ILE A 1 75 ? 2.213 -2.042 20.338 1.00 96.25 75 ILE A N 1
ATOM 588 C CA . ILE A 1 75 ? 1.504 -3.152 20.973 1.00 96.25 75 ILE A CA 1
ATOM 589 C C . ILE A 1 75 ? 1.089 -4.108 19.859 1.00 96.25 75 ILE A C 1
ATOM 591 O O . ILE A 1 75 ? 0.453 -3.694 18.896 1.00 96.25 75 ILE A O 1
ATOM 595 N N . LEU A 1 76 ? 1.483 -5.375 19.968 1.00 97.50 76 LEU A N 1
ATOM 596 C CA . LEU A 1 76 ? 1.095 -6.407 19.011 1.00 97.50 76 LEU A CA 1
ATOM 597 C C . LEU A 1 76 ? -0.071 -7.190 19.597 1.00 97.50 76 LEU A C 1
ATOM 599 O O . LEU A 1 76 ? 0.031 -7.645 20.734 1.00 97.50 76 LEU A O 1
ATOM 603 N N . LEU A 1 77 ? -1.136 -7.357 18.821 1.00 97.75 77 LEU A N 1
ATOM 604 C CA . LEU A 1 77 ? -2.333 -8.062 19.257 1.00 97.75 77 LEU A CA 1
ATOM 605 C C . LEU A 1 77 ? -2.818 -9.011 18.151 1.00 97.75 77 LEU A C 1
ATOM 607 O O . LEU A 1 77 ? -3.064 -8.551 17.031 1.00 97.75 77 LEU A O 1
ATOM 611 N N . PRO A 1 78 ? -2.970 -10.318 18.422 1.00 97.56 78 PRO A N 1
ATOM 612 C CA . PRO A 1 78 ? -3.670 -11.205 17.506 1.00 97.56 78 PRO A CA 1
ATOM 613 C C . PRO A 1 78 ? -5.089 -10.691 17.260 1.00 97.56 78 PRO A C 1
ATOM 615 O O . PRO A 1 78 ? -5.763 -10.225 18.178 1.00 97.56 78 PRO A O 1
ATOM 618 N N . GLU A 1 79 ? -5.582 -10.827 16.035 1.00 96.31 79 GLU A N 1
ATOM 619 C CA . GLU A 1 79 ? -6.938 -10.417 15.665 1.00 96.31 79 GLU A CA 1
ATOM 620 C C . GLU A 1 79 ? -8.017 -10.982 16.609 1.00 96.31 79 GLU A C 1
ATOM 622 O O . GLU A 1 79 ? -8.981 -10.289 16.937 1.00 96.31 79 GLU A O 1
ATOM 627 N N . ALA A 1 80 ? -7.861 -12.226 17.068 1.00 95.69 80 ALA A N 1
ATOM 628 C CA . ALA A 1 80 ? -8.816 -12.884 17.960 1.00 95.69 80 ALA A CA 1
ATOM 629 C C . ALA A 1 80 ? -8.993 -12.163 19.310 1.00 95.69 80 ALA A C 1
ATOM 631 O O . ALA A 1 80 ? -10.047 -12.277 19.930 1.00 95.69 80 ALA A O 1
ATOM 632 N N . GLU A 1 81 ? -7.989 -11.400 19.742 1.00 96.56 81 GLU A N 1
ATOM 633 C CA . GLU A 1 81 ? -7.977 -10.671 21.014 1.00 96.56 81 GLU A CA 1
ATOM 634 C C . GLU A 1 81 ? -8.348 -9.191 20.848 1.00 96.56 81 GLU A C 1
ATOM 636 O O . GLU A 1 81 ? -8.445 -8.450 21.826 1.00 96.56 81 GLU A O 1
ATOM 641 N N . ALA A 1 82 ? -8.569 -8.740 19.612 1.00 95.56 82 ALA A N 1
ATOM 642 C CA . ALA A 1 82 ? -8.894 -7.355 19.336 1.00 95.56 82 ALA A CA 1
ATOM 643 C C . ALA A 1 82 ? -10.266 -6.966 19.905 1.00 95.56 82 ALA A C 1
ATOM 645 O O . ALA A 1 82 ? -11.295 -7.547 19.546 1.00 95.56 82 ALA A O 1
ATOM 646 N N . SER A 1 83 ? -10.276 -5.942 20.761 1.00 96.25 83 SER A N 1
ATOM 647 C CA . SER A 1 83 ? -11.490 -5.364 21.333 1.00 96.25 83 SER A CA 1
ATOM 648 C C . SER A 1 83 ? -11.772 -3.974 20.767 1.00 96.25 83 SER A C 1
ATOM 650 O O . SER A 1 83 ? -10.885 -3.297 20.236 1.00 96.25 83 SER A O 1
ATOM 652 N N . ARG A 1 84 ? -13.027 -3.532 20.888 1.00 96.88 84 ARG A N 1
ATOM 653 C CA . ARG A 1 84 ? -13.433 -2.191 20.454 1.00 96.88 84 ARG A CA 1
ATOM 654 C C . ARG A 1 84 ? -12.706 -1.120 21.253 1.00 96.88 84 ARG A C 1
ATOM 656 O O . ARG A 1 84 ? -12.237 -0.155 20.666 1.00 96.88 84 ARG A O 1
ATOM 663 N N . GLU A 1 85 ? -12.613 -1.307 22.562 1.00 95.94 85 GLU A N 1
ATOM 664 C CA . GLU A 1 85 ? -12.023 -0.355 23.500 1.00 95.94 85 GLU A CA 1
ATOM 665 C C . GLU A 1 85 ? -10.568 -0.070 23.110 1.00 95.94 85 GLU A C 1
ATOM 667 O O . GLU A 1 85 ? -10.201 1.080 22.882 1.00 95.94 85 GLU A O 1
ATOM 672 N N . LEU A 1 86 ? -9.776 -1.124 22.877 1.00 93.88 86 LEU A N 1
ATOM 673 C CA . LEU A 1 86 ? -8.384 -0.990 22.440 1.00 93.88 86 LEU A CA 1
ATOM 674 C C . LEU A 1 86 ? -8.257 -0.261 21.095 1.00 93.88 86 LEU A C 1
ATOM 676 O O . LEU A 1 86 ? -7.358 0.556 20.917 1.00 93.88 86 LEU A O 1
ATOM 680 N N . MET A 1 87 ? -9.162 -0.525 20.150 1.00 94.00 87 MET A N 1
ATOM 681 C CA . MET A 1 87 ? -9.166 0.155 18.850 1.00 94.00 87 MET A CA 1
ATOM 682 C C . MET A 1 87 ? -9.638 1.610 18.911 1.00 94.00 87 MET A C 1
ATOM 684 O O . MET A 1 87 ? -9.386 2.358 17.968 1.00 94.00 87 MET A O 1
ATOM 688 N N . GLN A 1 88 ? -10.354 2.009 19.962 1.00 95.38 88 GLN A N 1
ATOM 689 C CA . GLN A 1 88 ? -10.820 3.384 20.152 1.00 95.38 88 GLN A CA 1
ATOM 690 C C . GLN A 1 88 ? -9.804 4.259 20.885 1.00 95.38 88 GLN A C 1
ATOM 692 O O . GLN A 1 88 ? -9.827 5.477 20.729 1.00 95.38 88 GLN A O 1
ATOM 697 N N . GLU A 1 89 ? -8.918 3.645 21.662 1.00 94.12 89 GLU A N 1
ATOM 698 C CA . GLU A 1 89 ? -7.914 4.322 22.488 1.00 94.12 89 GLU A CA 1
ATOM 699 C C . GLU A 1 89 ? -6.523 4.362 21.842 1.00 94.12 89 GLU A C 1
ATOM 701 O O . GLU A 1 89 ? -5.538 4.702 22.497 1.00 94.12 89 GLU A O 1
ATOM 706 N N . SER A 1 90 ? -6.383 3.929 20.589 1.00 93.25 90 SER A N 1
ATOM 707 C CA . SER A 1 90 ? -5.081 3.851 19.925 1.00 93.25 90 SER A CA 1
ATOM 708 C C . SER A 1 90 ? -5.172 4.125 18.433 1.00 93.25 90 SER A C 1
ATOM 710 O O . SER A 1 90 ? -6.152 3.794 17.766 1.00 93.25 90 SER A O 1
ATOM 712 N N . ALA A 1 91 ? -4.093 4.679 17.891 1.00 95.19 91 ALA A N 1
ATOM 713 C CA . ALA A 1 91 ? -3.776 4.526 16.482 1.00 95.19 91 ALA A CA 1
ATOM 714 C C . ALA A 1 91 ? -3.649 3.033 16.135 1.00 95.19 91 ALA A C 1
ATOM 716 O O . ALA A 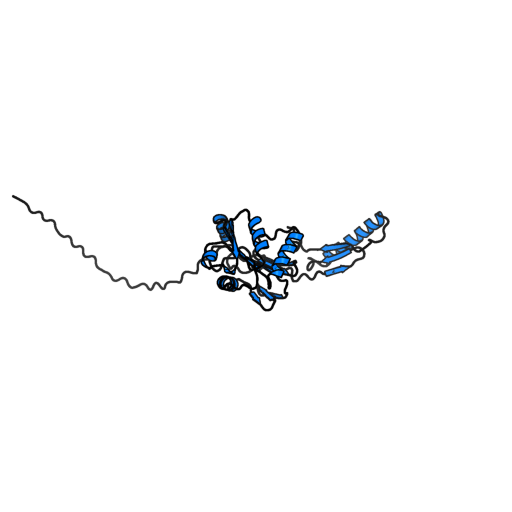1 91 ? -3.014 2.275 16.873 1.00 95.19 91 ALA A O 1
ATOM 717 N N . VAL A 1 92 ? -4.232 2.612 15.011 1.00 95.94 92 VAL A N 1
ATOM 718 C CA . VAL A 1 92 ? -4.339 1.191 14.644 1.00 95.94 92 VAL A CA 1
ATOM 719 C C . VAL A 1 92 ? -3.660 0.916 13.307 1.00 95.94 92 VAL A C 1
ATOM 721 O O . VAL A 1 92 ? -3.865 1.641 12.338 1.00 95.94 92 VAL A O 1
ATOM 724 N N . LEU A 1 93 ? -2.906 -0.178 13.227 1.00 95.69 93 LEU A N 1
ATOM 725 C CA . LEU A 1 93 ? -2.473 -0.802 11.981 1.00 95.69 93 LEU A CA 1
ATOM 726 C C . LEU A 1 93 ? -3.050 -2.217 11.904 1.00 95.69 93 LEU A C 1
ATOM 728 O O . LEU A 1 93 ? -2.694 -3.081 12.702 1.00 95.69 93 LEU A O 1
ATOM 732 N N . LEU A 1 94 ? -3.917 -2.454 10.925 1.00 96.81 94 LEU A N 1
ATOM 733 C CA . LEU A 1 94 ? -4.450 -3.778 10.617 1.00 96.81 94 LEU A CA 1
ATOM 734 C C . LEU A 1 94 ? -3.537 -4.478 9.602 1.00 96.81 94 LEU A C 1
ATOM 736 O O . LEU A 1 94 ? -3.298 -3.952 8.518 1.00 96.81 94 LEU A O 1
ATOM 740 N N . LEU A 1 95 ? -3.040 -5.668 9.929 1.00 96.19 95 LEU A N 1
ATOM 741 C CA . LEU A 1 95 ? -2.212 -6.493 9.048 1.00 96.19 95 LEU A CA 1
ATOM 742 C C . LEU A 1 95 ? -2.843 -7.876 8.871 1.00 96.19 95 LEU A C 1
ATOM 744 O O . LEU A 1 95 ? -2.709 -8.739 9.737 1.00 96.19 95 LEU A O 1
ATOM 748 N N . GLY A 1 96 ? -3.532 -8.115 7.760 1.00 96.06 96 GLY A N 1
ATOM 749 C CA . GLY A 1 96 ? -4.267 -9.369 7.640 1.00 96.06 96 GLY A CA 1
ATOM 750 C C . GLY A 1 96 ? -5.236 -9.460 6.484 1.00 96.06 96 GLY A C 1
ATOM 751 O O . GLY A 1 96 ? -5.403 -8.536 5.698 1.00 96.06 96 GLY A O 1
ATOM 752 N N . ALA A 1 97 ? -5.849 -10.628 6.381 1.00 94.62 97 ALA A N 1
ATOM 753 C CA . ALA A 1 97 ? -6.806 -11.002 5.353 1.00 94.62 97 ALA A CA 1
ATOM 754 C C . ALA A 1 97 ? -7.823 -11.964 5.970 1.00 94.62 97 ALA A C 1
ATOM 756 O O . ALA A 1 97 ? -7.545 -12.572 7.005 1.00 94.62 97 ALA A O 1
ATOM 757 N N . GLY A 1 98 ? -8.982 -12.130 5.327 1.00 89.31 98 GLY A N 1
ATOM 758 C CA . GLY A 1 98 ? -9.984 -13.103 5.775 1.00 89.31 98 GLY A CA 1
ATOM 759 C C . GLY A 1 98 ? -10.461 -12.872 7.212 1.00 89.31 98 GLY A C 1
ATOM 760 O O . GLY A 1 98 ? -10.712 -13.834 7.933 1.00 89.31 98 GLY A O 1
ATOM 761 N N . TRP A 1 99 ? -10.545 -11.602 7.619 1.00 92.00 99 TRP A N 1
ATOM 762 C CA . TRP A 1 99 ? -10.872 -11.169 8.975 1.00 92.00 99 TRP A CA 1
ATOM 763 C C . TRP A 1 99 ? -12.077 -11.934 9.531 1.00 92.00 99 TRP A C 1
ATOM 765 O O . TRP A 1 99 ? -13.105 -12.055 8.863 1.00 92.00 99 TRP A O 1
ATOM 775 N N . SER A 1 100 ? -11.954 -12.453 10.747 1.00 91.19 100 SER A N 1
ATOM 776 C CA . SER A 1 100 ? -12.965 -13.216 11.482 1.00 91.19 100 SER A CA 1
ATOM 777 C C . SER A 1 100 ? -13.536 -12.435 12.670 1.00 91.19 100 SER A C 1
ATOM 779 O O . SER A 1 100 ? -14.728 -12.588 12.959 1.00 91.19 100 SER A O 1
ATOM 781 N N . ASN A 1 101 ? -12.742 -11.555 13.293 1.00 95.44 101 ASN A N 1
ATOM 782 C CA . ASN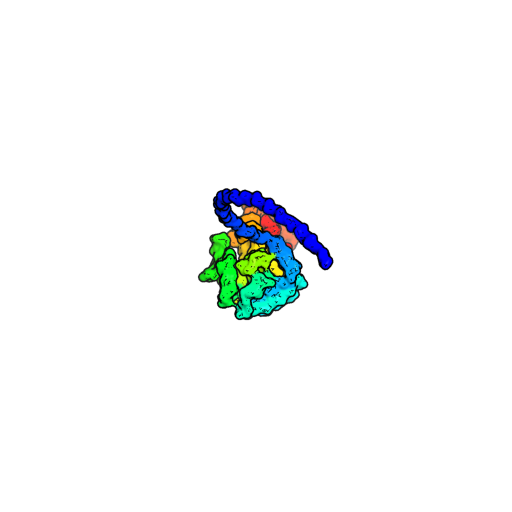 A 1 101 ? -13.147 -10.764 14.452 1.00 95.44 101 ASN A CA 1
ATOM 783 C C . ASN A 1 101 ? -14.265 -9.767 14.069 1.00 95.44 101 ASN A C 1
ATOM 785 O O . ASN A 1 101 ? -14.092 -8.979 13.132 1.00 95.44 101 ASN A O 1
ATOM 789 N N . PRO A 1 102 ? -15.411 -9.754 14.784 1.00 94.81 102 PRO A N 1
ATOM 790 C CA . PRO A 1 102 ? -16.541 -8.882 14.456 1.00 94.81 102 PRO A CA 1
ATOM 791 C C . PRO A 1 102 ? -16.219 -7.382 14.467 1.00 94.81 102 PRO A C 1
ATOM 793 O O . PRO A 1 102 ? -16.730 -6.649 13.622 1.00 94.81 102 PRO A O 1
ATOM 796 N N . VAL A 1 103 ? -15.367 -6.922 15.389 1.00 94.38 103 VAL A N 1
ATOM 797 C CA . VAL A 1 103 ? -14.969 -5.509 15.501 1.00 94.38 103 VAL A CA 1
ATOM 798 C C . VAL A 1 103 ? -14.112 -5.107 14.304 1.00 94.38 103 VAL A C 1
ATOM 800 O O . VAL A 1 103 ? -14.349 -4.062 13.700 1.00 94.38 103 VAL A O 1
ATOM 803 N N . VAL A 1 104 ? -13.164 -5.963 13.911 1.00 95.00 104 VAL A N 1
ATOM 804 C CA . VAL A 1 104 ? -12.326 -5.721 12.728 1.00 95.00 104 VAL A CA 1
ATOM 805 C C . VAL A 1 104 ? -13.174 -5.705 11.457 1.00 95.00 104 VAL A C 1
ATOM 807 O O . VAL A 1 104 ? -13.027 -4.802 10.635 1.00 95.00 104 VAL A O 1
ATOM 810 N N . LYS A 1 105 ? -14.120 -6.644 11.318 1.00 95.31 105 LYS A N 1
ATOM 811 C CA . LYS A 1 105 ? -15.074 -6.668 10.196 1.00 95.31 105 LYS A CA 1
ATOM 812 C C . LYS A 1 105 ? -15.915 -5.398 10.114 1.00 95.31 105 LYS A C 1
ATOM 814 O O . LYS A 1 105 ? -16.060 -4.843 9.029 1.00 95.31 105 LYS A O 1
ATOM 819 N N . GLU A 1 106 ? -16.463 -4.936 11.239 1.00 95.00 106 GLU A N 1
ATOM 820 C CA . GLU A 1 106 ? -17.228 -3.684 11.292 1.00 95.00 106 GLU A CA 1
ATOM 821 C C . GLU A 1 106 ? -16.377 -2.497 10.843 1.00 95.00 106 GLU A C 1
ATOM 823 O O . GLU A 1 106 ? -16.837 -1.680 10.045 1.00 95.00 106 GLU A O 1
ATOM 828 N N . LEU A 1 107 ? -15.147 -2.405 11.352 1.00 95.00 107 LEU A N 1
ATOM 829 C CA . LEU A 1 107 ? -14.224 -1.330 11.018 1.00 95.00 107 LEU A CA 1
ATOM 830 C C . LEU A 1 107 ? -13.919 -1.331 9.515 1.00 95.00 107 LEU A C 1
ATOM 832 O O . LEU A 1 107 ? -14.077 -0.295 8.872 1.00 95.00 107 LEU A O 1
ATOM 836 N N . ILE A 1 108 ? -13.564 -2.487 8.946 1.00 94.62 108 ILE A N 1
ATOM 837 C CA . ILE A 1 108 ? -13.258 -2.634 7.515 1.00 94.62 108 ILE A CA 1
ATOM 838 C C . ILE A 1 108 ? -14.476 -2.330 6.644 1.00 94.62 108 ILE A C 1
ATOM 840 O O . ILE A 1 108 ? -14.338 -1.645 5.635 1.00 94.62 108 ILE A O 1
ATOM 844 N N . GLY A 1 109 ? -15.674 -2.748 7.060 1.00 94.81 109 GLY A N 1
ATOM 845 C CA . GLY A 1 109 ? -16.920 -2.461 6.344 1.00 94.81 109 GLY A CA 1
ATOM 846 C C . GLY A 1 109 ? -17.266 -0.969 6.235 1.00 94.81 109 GLY A C 1
ATOM 847 O O . GLY A 1 109 ? -18.177 -0.609 5.494 1.00 94.81 109 GLY A O 1
ATOM 848 N N . ARG A 1 110 ? -16.555 -0.091 6.957 1.00 95.19 110 ARG A N 1
ATOM 849 C CA . ARG A 1 110 ? -16.689 1.375 6.880 1.00 95.19 110 ARG A CA 1
ATOM 850 C C . ARG A 1 110 ? -15.570 2.054 6.082 1.00 95.19 110 ARG A C 1
ATOM 852 O O . ARG A 1 110 ? -15.561 3.282 5.991 1.00 95.19 110 ARG A O 1
ATOM 859 N N . LEU A 1 111 ? -14.615 1.295 5.548 1.00 94.88 111 LEU A N 1
ATOM 860 C CA . LEU A 1 111 ? -13.483 1.824 4.787 1.00 94.88 111 LEU A CA 1
ATOM 861 C C . LEU A 1 111 ? -13.845 2.029 3.311 1.00 94.88 111 LEU A C 1
ATOM 863 O O . LEU A 1 111 ? -14.791 1.420 2.813 1.00 94.88 111 LEU A O 1
ATOM 867 N N . PRO A 1 112 ? -13.103 2.882 2.577 1.00 93.81 112 PRO A N 1
ATOM 868 C CA . PRO A 1 112 ? -13.443 3.242 1.201 1.00 93.81 112 PRO A CA 1
ATOM 869 C C . PRO A 1 112 ? -13.054 2.165 0.169 1.00 93.81 112 PRO A C 1
ATOM 871 O O . PRO A 1 112 ? -12.753 2.502 -0.975 1.00 93.81 112 PRO A O 1
ATOM 874 N N . PHE A 1 113 ? -13.033 0.888 0.553 1.00 95.12 113 PHE A N 1
ATOM 875 C CA . PHE A 1 113 ? -12.734 -0.240 -0.327 1.00 95.12 113 PHE A CA 1
ATOM 876 C C . PHE A 1 113 ? -13.524 -1.487 0.086 1.00 95.12 113 PHE A C 1
ATOM 878 O O . PHE A 1 113 ? -13.933 -1.617 1.239 1.00 95.12 113 PHE A O 1
ATOM 885 N N . SER A 1 114 ? -13.677 -2.435 -0.835 1.00 94.88 114 SER A N 1
ATOM 886 C CA . SER A 1 114 ? -14.128 -3.793 -0.522 1.00 94.88 114 SER A CA 1
ATOM 887 C C . SER A 1 114 ? -13.295 -4.830 -1.272 1.00 94.88 114 SER A C 1
ATOM 889 O O . SER A 1 114 ? -12.719 -4.547 -2.323 1.00 94.88 114 SER A O 1
ATOM 891 N N . MET A 1 115 ? -13.197 -6.033 -0.706 1.00 92.56 115 MET A N 1
ATOM 892 C CA . MET A 1 115 ? -12.527 -7.177 -1.324 1.00 92.56 115 MET A CA 1
ATOM 893 C C . MET A 1 115 ? -13.520 -8.332 -1.396 1.00 92.56 115 MET A C 1
ATOM 895 O O . MET A 1 115 ? -13.813 -8.961 -0.382 1.00 92.56 115 MET A O 1
ATOM 899 N N . GLU A 1 116 ? -14.053 -8.591 -2.586 1.00 88.31 116 GLU A N 1
ATOM 900 C CA . GLU A 1 116 ? -15.107 -9.581 -2.819 1.00 88.31 116 GLU A CA 1
ATOM 901 C C . GLU A 1 116 ? -14.821 -10.337 -4.117 1.00 88.31 116 GLU A C 1
ATOM 903 O O . GLU A 1 116 ? -14.313 -9.759 -5.075 1.00 88.31 116 GLU A O 1
ATOM 908 N N . GLU A 1 117 ? -15.112 -11.640 -4.139 1.00 86.38 117 GLU A N 1
ATOM 909 C CA . GLU A 1 117 ? -15.022 -12.478 -5.350 1.00 86.38 117 GLU A CA 1
ATOM 910 C C . GLU A 1 117 ? -13.655 -12.424 -6.072 1.00 86.38 117 GLU A C 1
ATOM 912 O O . GLU A 1 117 ? -13.565 -12.567 -7.289 1.00 86.38 117 GLU A O 1
ATOM 917 N N . GLY A 1 118 ? -12.559 -12.218 -5.330 1.00 90.25 118 GLY A N 1
ATOM 918 C CA . GLY A 1 118 ? -11.211 -12.114 -5.910 1.00 90.25 118 GLY A CA 1
ATOM 919 C C . GLY A 1 118 ? -10.917 -10.776 -6.603 1.00 90.25 118 GLY A C 1
ATOM 920 O O . GLY A 1 118 ? -9.936 -10.671 -7.348 1.00 90.25 118 GLY A O 1
ATOM 921 N N . ALA A 1 119 ? -11.738 -9.753 -6.348 1.00 94.12 119 ALA A N 1
ATOM 922 C CA . ALA A 1 119 ? -11.552 -8.399 -6.843 1.00 94.12 119 ALA A CA 1
ATOM 923 C C . ALA A 1 119 ? -11.554 -7.348 -5.722 1.00 94.12 119 ALA A C 1
ATOM 925 O O . ALA A 1 119 ? -12.309 -7.423 -4.751 1.00 94.12 119 ALA A O 1
ATOM 926 N N . LEU A 1 120 ? -10.671 -6.361 -5.863 1.00 95.94 120 LEU A N 1
ATOM 927 C CA . LEU A 1 120 ? -10.656 -5.152 -5.049 1.00 95.94 120 LEU A CA 1
ATOM 928 C C . LEU A 1 120 ? -11.545 -4.110 -5.733 1.00 95.94 120 LEU A C 1
ATOM 930 O O . LEU A 1 120 ? -11.303 -3.749 -6.888 1.00 95.94 120 LEU A O 1
ATOM 934 N N . GLN A 1 121 ? -12.538 -3.600 -5.010 1.00 95.38 121 GLN A N 1
ATOM 935 C CA . GLN A 1 121 ? -13.295 -2.420 -5.412 1.00 95.38 121 GLN A CA 1
ATOM 936 C C . GLN A 1 121 ? -12.780 -1.210 -4.642 1.00 95.38 121 GLN A C 1
ATOM 938 O O . GLN A 1 121 ? -12.823 -1.178 -3.412 1.00 95.38 121 GLN A O 1
ATOM 943 N N . PHE A 1 122 ? -12.289 -0.207 -5.363 1.00 93.56 122 PHE A N 1
ATOM 944 C CA . PHE A 1 122 ? -11.759 1.019 -4.770 1.00 93.56 122 PHE A CA 1
ATOM 945 C C . PHE A 1 122 ? -11.880 2.174 -5.763 1.00 93.56 122 PHE A C 1
ATOM 947 O O . PHE A 1 122 ? -11.529 2.026 -6.929 1.00 93.56 122 PHE A O 1
ATOM 954 N N . ASN A 1 123 ? -12.374 3.331 -5.316 1.00 89.62 123 ASN A N 1
ATOM 955 C CA . ASN A 1 123 ? -12.497 4.543 -6.141 1.00 89.62 123 ASN A CA 1
ATOM 956 C C . ASN A 1 123 ? -13.221 4.333 -7.496 1.00 89.62 123 ASN A C 1
ATOM 958 O O . ASN A 1 123 ? -12.825 4.880 -8.522 1.00 89.62 123 ASN A O 1
ATOM 962 N N . GLY A 1 124 ? -14.258 3.486 -7.527 1.00 88.19 124 GLY A N 1
ATOM 963 C CA . GLY A 1 124 ? -14.981 3.137 -8.761 1.00 88.19 124 GLY A CA 1
ATOM 964 C C . GLY A 1 124 ? -14.218 2.213 -9.721 1.00 88.19 124 GLY A C 1
ATOM 965 O O . GLY A 1 124 ? -14.719 1.920 -10.805 1.00 88.19 124 GLY A O 1
ATOM 966 N N . ARG A 1 125 ? -13.030 1.738 -9.335 1.00 90.00 125 ARG A N 1
ATOM 967 C CA . ARG A 1 125 ? -12.234 0.755 -10.074 1.00 90.00 125 ARG A CA 1
ATOM 968 C C . ARG A 1 125 ? -12.511 -0.645 -9.547 1.00 90.00 125 ARG A C 1
ATOM 970 O O . ARG A 1 125 ? -12.740 -0.839 -8.354 1.00 90.00 125 ARG A O 1
ATOM 977 N N . HIS A 1 126 ? -12.434 -1.611 -10.454 1.00 92.81 126 HIS A N 1
ATOM 978 C CA . HIS A 1 126 ? -12.551 -3.032 -10.161 1.00 92.81 126 HIS A CA 1
ATOM 979 C C . HIS A 1 126 ? -11.251 -3.720 -10.585 1.00 92.81 126 HIS A C 1
ATOM 981 O O . HIS A 1 126 ? -10.964 -3.833 -11.777 1.00 92.81 126 HIS A O 1
ATOM 987 N N . ILE A 1 127 ? -10.438 -4.117 -9.609 1.00 92.25 127 ILE A N 1
ATOM 988 C CA . ILE A 1 127 ? -9.096 -4.668 -9.826 1.00 92.25 127 ILE A CA 1
ATOM 989 C C . ILE A 1 127 ? -9.145 -6.157 -9.507 1.00 92.25 127 ILE A C 1
ATOM 991 O O . ILE A 1 127 ? -9.231 -6.549 -8.344 1.00 92.25 127 ILE A O 1
ATOM 995 N N . GLN A 1 128 ? -9.122 -6.983 -10.549 1.00 91.19 128 GLN A N 1
ATOM 996 C CA . GLN A 1 128 ? -9.159 -8.440 -10.428 1.00 91.19 128 GLN A CA 1
ATOM 997 C C . GLN A 1 128 ? -7.757 -9.011 -10.265 1.00 91.19 128 GLN A C 1
ATOM 999 O O . GLN A 1 128 ? -6.843 -8.594 -10.974 1.00 91.19 128 GLN A O 1
ATOM 1004 N N . GLY A 1 129 ? -7.605 -10.009 -9.394 1.00 87.88 129 GLY A N 1
ATOM 1005 C CA . GLY A 1 129 ? -6.385 -10.812 -9.299 1.00 87.88 129 GLY A CA 1
ATOM 1006 C C . GLY A 1 129 ? -6.061 -11.217 -7.868 1.00 87.88 129 GLY A C 1
ATOM 1007 O O . GLY A 1 129 ? -5.984 -10.373 -6.977 1.00 87.88 129 GLY A O 1
ATOM 1008 N N . GLY A 1 130 ? -5.805 -12.509 -7.652 1.00 90.00 13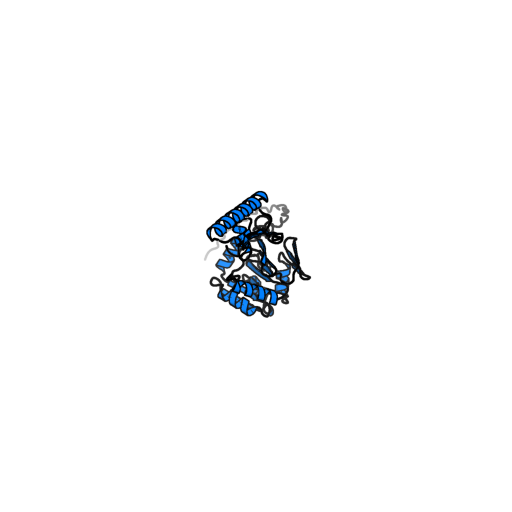0 GLY A N 1
ATOM 1009 C CA . GLY A 1 130 ? -5.568 -13.072 -6.317 1.00 90.00 130 GLY A CA 1
ATOM 1010 C C . GLY A 1 130 ? -4.309 -12.549 -5.615 1.00 90.00 130 GLY A C 1
ATOM 1011 O O . GLY A 1 130 ? -4.222 -12.611 -4.396 1.00 90.00 130 GLY A O 1
ATOM 1012 N N . SER A 1 131 ? -3.354 -11.983 -6.356 1.00 93.50 131 SER A N 1
ATOM 1013 C CA . SER A 1 131 ? -2.132 -11.385 -5.807 1.00 93.50 131 SER A CA 1
ATOM 1014 C C . SER A 1 131 ? -2.290 -9.919 -5.386 1.00 93.50 131 SER A C 1
ATOM 1016 O O . SER A 1 131 ? -1.294 -9.276 -5.047 1.00 93.50 131 SER A O 1
ATOM 1018 N N . THR A 1 132 ? -3.512 -9.378 -5.425 1.00 95.88 132 THR A N 1
ATOM 1019 C CA . THR A 1 132 ? -3.770 -7.978 -5.079 1.00 95.88 132 THR A CA 1
ATOM 1020 C C . THR A 1 132 ? -3.528 -7.720 -3.593 1.00 95.88 132 THR A C 1
ATOM 1022 O O . THR A 1 132 ? -4.087 -8.408 -2.736 1.00 95.88 132 THR A O 1
ATOM 1025 N N . VAL A 1 133 ? -2.739 -6.688 -3.294 1.00 95.31 133 VAL A N 1
ATOM 1026 C CA . VAL A 1 133 ? -2.535 -6.149 -1.942 1.00 95.31 133 VAL A CA 1
ATOM 1027 C C . VAL A 1 133 ? -3.001 -4.701 -1.919 1.00 95.31 133 VAL A C 1
ATOM 1029 O O . VAL A 1 133 ? -2.592 -3.895 -2.756 1.00 95.31 133 VAL A O 1
ATOM 1032 N N . PHE A 1 134 ? -3.840 -4.369 -0.945 1.00 95.19 134 PHE A N 1
ATOM 1033 C CA . PHE A 1 134 ? -4.281 -3.010 -0.667 1.00 95.19 134 PHE A CA 1
ATOM 1034 C C . PHE A 1 134 ? -3.610 -2.507 0.607 1.00 95.19 134 PHE A C 1
ATOM 1036 O O . PHE A 1 134 ? -3.683 -3.160 1.651 1.00 95.19 134 PHE A O 1
ATOM 1043 N N . ALA A 1 135 ? -2.977 -1.343 0.525 1.00 94.19 135 ALA A N 1
ATOM 1044 C CA . ALA A 1 135 ? -2.443 -0.635 1.672 1.00 94.19 135 ALA A CA 1
ATOM 1045 C C . ALA A 1 135 ? -3.157 0.710 1.827 1.00 94.19 135 ALA A C 1
ATOM 1047 O O . ALA A 1 135 ? -3.226 1.499 0.890 1.00 94.19 135 ALA A O 1
ATOM 1048 N N . LEU A 1 136 ? -3.656 0.980 3.028 1.00 93.44 136 LEU A N 1
ATOM 1049 C CA . LEU A 1 136 ? -4.225 2.254 3.456 1.00 93.44 136 LEU A CA 1
ATOM 1050 C C . LEU A 1 136 ? -3.385 2.789 4.605 1.00 93.44 136 LEU A C 1
ATOM 1052 O O . LEU A 1 136 ? -2.899 2.023 5.441 1.00 93.44 136 LEU A O 1
ATOM 1056 N N . SER A 1 137 ? -3.211 4.095 4.690 1.00 90.56 137 SER A N 1
ATOM 1057 C CA . SER A 1 137 ? -2.380 4.712 5.713 1.00 90.56 137 SER A CA 1
ATOM 1058 C C . SER A 1 137 ? -2.885 6.085 6.111 1.00 90.56 137 SER A C 1
ATOM 1060 O O . SER A 1 137 ? -3.330 6.867 5.270 1.00 90.56 137 SER A O 1
ATOM 1062 N N . PHE A 1 138 ? -2.792 6.363 7.414 1.00 90.12 138 PHE A N 1
ATOM 1063 C CA . PHE A 1 138 ? -3.264 7.602 8.029 1.00 90.12 138 PHE A CA 1
ATOM 1064 C C . PHE A 1 138 ? -4.684 7.988 7.591 1.00 90.12 138 PHE A C 1
ATOM 1066 O O . PHE A 1 138 ? -4.930 9.130 7.221 1.00 90.12 138 PHE A O 1
ATOM 1073 N N . TYR A 1 139 ? -5.606 7.024 7.606 1.00 93.31 139 TYR A N 1
ATOM 1074 C CA . TYR A 1 139 ? -7.033 7.262 7.383 1.00 93.31 139 TYR A CA 1
ATOM 1075 C C . TYR A 1 139 ? -7.746 7.478 8.732 1.00 93.31 139 TYR A C 1
ATOM 1077 O O . TYR A 1 139 ? -7.325 6.865 9.712 1.00 93.31 139 TYR A O 1
ATOM 1085 N N . PRO A 1 140 ? -8.811 8.293 8.841 1.00 94.69 140 PRO A N 1
ATOM 1086 C CA . PRO A 1 140 ? -9.545 8.450 10.093 1.00 94.69 140 PRO A CA 1
ATOM 1087 C C . PRO A 1 140 ? -10.140 7.117 10.544 1.00 94.69 140 PRO A C 1
ATOM 1089 O O . PRO A 1 140 ? -10.910 6.493 9.809 1.00 94.69 140 PRO A O 1
ATOM 1092 N N . ASN A 1 141 ? -9.806 6.670 11.752 1.00 95.38 141 ASN A N 1
ATOM 1093 C CA . ASN A 1 141 ? -10.335 5.425 12.291 1.00 95.38 141 ASN A CA 1
ATOM 1094 C C . ASN A 1 141 ? -11.868 5.537 12.471 1.00 95.38 141 ASN A C 1
ATOM 1096 O O . ASN A 1 141 ? -12.327 6.368 13.258 1.00 95.38 141 ASN A O 1
ATOM 1100 N N . PRO A 1 142 ? -12.691 4.691 11.814 1.00 95.25 142 PRO A N 1
ATOM 1101 C CA . PRO A 1 142 ? -14.152 4.755 11.931 1.00 95.25 142 PRO A CA 1
ATOM 1102 C C . PRO A 1 142 ? -14.704 4.527 13.347 1.00 95.25 142 PRO A C 1
ATOM 1104 O O . PRO A 1 142 ? -15.887 4.785 13.584 1.00 95.25 142 PRO A O 1
ATOM 1107 N N . LEU A 1 143 ? -13.892 3.999 14.269 1.00 95.12 143 LEU A N 1
ATOM 1108 C CA . LEU A 1 143 ? -14.244 3.807 15.678 1.00 95.12 143 LEU A CA 1
ATOM 1109 C C . LEU A 1 143 ? -13.794 4.974 16.571 1.00 95.12 143 LEU A C 1
ATOM 1111 O O . LEU A 1 143 ? -14.405 5.194 17.618 1.00 95.12 143 LEU A O 1
ATOM 1115 N N . ALA A 1 144 ? -12.770 5.720 16.149 1.00 94.88 144 ALA A N 1
ATOM 1116 C CA . ALA A 1 144 ? -12.196 6.867 16.848 1.00 94.88 144 ALA A CA 1
ATOM 1117 C C . ALA A 1 144 ? -11.584 7.845 15.834 1.00 94.88 144 ALA A C 1
ATOM 1119 O O . ALA A 1 144 ? -10.389 7.825 15.571 1.00 94.88 144 ALA A O 1
ATOM 1120 N N . VAL A 1 145 ? -12.419 8.712 15.256 1.00 94.38 145 VAL A N 1
ATOM 1121 C CA . VAL A 1 145 ? -12.084 9.522 14.067 1.00 94.38 145 VAL A CA 1
ATOM 1122 C C . VAL A 1 145 ? -10.827 10.387 14.237 1.00 94.38 145 VAL A C 1
ATOM 1124 O O . VAL A 1 145 ? -10.140 10.640 13.256 1.00 94.38 145 VAL A O 1
ATOM 1127 N N . ALA A 1 146 ? -10.503 10.812 15.462 1.00 93.81 146 ALA A N 1
ATOM 1128 C CA . ALA A 1 146 ? -9.309 11.604 15.767 1.00 93.81 146 ALA A CA 1
ATOM 1129 C C . ALA A 1 146 ? -7.991 10.803 15.735 1.00 93.81 146 ALA A C 1
ATOM 1131 O O . ALA A 1 146 ? -6.922 11.401 15.846 1.00 93.81 146 ALA A O 1
ATOM 1132 N N . LEU A 1 147 ? -8.058 9.476 15.604 1.00 94.81 147 LEU A N 1
ATOM 1133 C CA . LEU A 1 147 ? -6.904 8.586 15.588 1.00 94.81 147 LEU A CA 1
ATOM 1134 C C . LEU A 1 147 ? -6.704 7.974 14.200 1.00 94.81 147 LEU A C 1
ATOM 1136 O O . LEU A 1 147 ? -7.677 7.616 13.528 1.00 94.81 147 LEU A O 1
ATOM 1140 N N . PRO A 1 148 ? -5.447 7.826 13.752 1.00 94.56 148 PRO A N 1
ATOM 1141 C CA . PRO A 1 148 ? -5.169 7.234 12.458 1.00 94.56 148 PRO A CA 1
ATOM 1142 C C . PRO A 1 148 ? -5.323 5.714 12.449 1.00 94.56 148 PRO A C 1
ATOM 1144 O O . PRO A 1 148 ? -4.960 4.998 13.383 1.00 94.56 148 PRO A O 1
ATOM 1147 N N . LEU A 1 149 ? -5.799 5.237 11.307 1.00 95.06 149 LEU A N 1
ATOM 1148 C CA . LEU A 1 149 ? -5.893 3.848 10.907 1.00 95.06 149 LEU A CA 1
ATOM 1149 C C . LEU A 1 149 ? -4.993 3.605 9.689 1.00 95.06 149 LEU A C 1
ATOM 1151 O O . LEU A 1 149 ? -5.013 4.350 8.705 1.00 95.06 149 LEU A O 1
ATOM 1155 N N . GLY A 1 150 ? -4.225 2.524 9.738 1.00 94.31 150 GLY A N 1
ATOM 1156 C CA . GLY A 1 150 ? -3.630 1.875 8.579 1.00 94.31 150 GLY A CA 1
ATOM 1157 C C . GLY A 1 150 ? -4.201 0.479 8.382 1.00 94.31 150 GLY A C 1
ATOM 1158 O O . GLY A 1 150 ? -4.613 -0.174 9.340 1.00 94.31 150 GLY A O 1
ATOM 1159 N N . ILE A 1 151 ? -4.176 0.002 7.143 1.00 94.88 151 ILE A N 1
ATOM 1160 C CA . ILE A 1 151 ? -4.424 -1.405 6.834 1.00 94.88 151 ILE A CA 1
ATOM 1161 C C . ILE A 1 151 ? -3.469 -1.875 5.741 1.00 94.88 151 ILE A C 1
ATOM 1163 O O . ILE A 1 151 ? -3.186 -1.133 4.807 1.00 94.88 151 ILE A O 1
ATOM 1167 N N . VAL A 1 152 ? -2.991 -3.109 5.850 1.00 95.31 152 VAL A N 1
ATOM 1168 C CA . VAL A 1 152 ? -2.404 -3.874 4.749 1.00 95.31 152 VAL A CA 1
ATOM 1169 C C . VAL A 1 152 ? -3.191 -5.173 4.645 1.00 95.31 152 VAL A C 1
ATOM 1171 O O . VAL A 1 152 ? -3.183 -5.982 5.575 1.00 95.31 152 VAL A O 1
ATOM 1174 N N . THR A 1 153 ? -3.901 -5.343 3.532 1.00 96.31 153 THR A N 1
ATOM 1175 C CA . THR A 1 153 ? -4.826 -6.461 3.316 1.00 96.31 153 THR A CA 1
ATOM 1176 C C . THR A 1 153 ? -4.689 -7.066 1.927 1.00 96.31 153 THR A C 1
ATOM 1178 O O . THR A 1 153 ? -4.222 -6.422 0.989 1.00 96.31 153 THR A O 1
ATOM 1181 N N . ALA A 1 154 ? -5.102 -8.323 1.807 1.00 96.19 154 ALA A N 1
ATOM 1182 C CA . ALA A 1 154 ? -5.175 -9.084 0.564 1.00 96.19 154 ALA A CA 1
ATOM 1183 C C . ALA A 1 154 ? -6.348 -10.079 0.640 1.00 96.19 154 ALA A C 1
ATOM 1185 O O . ALA A 1 154 ? -7.101 -10.080 1.616 1.00 96.19 154 ALA A O 1
ATOM 1186 N N . PHE A 1 155 ? -6.494 -10.951 -0.361 1.00 95.56 155 PHE A N 1
ATOM 1187 C CA . PHE A 1 155 ? -7.468 -12.051 -0.304 1.00 95.56 155 PHE A CA 1
ATOM 1188 C C . PHE A 1 155 ? -7.039 -13.188 0.631 1.00 95.56 155 PHE A C 1
ATOM 1190 O O . PHE A 1 155 ? -7.889 -13.902 1.155 1.00 95.56 155 PHE A O 1
ATOM 1197 N N . ASP A 1 156 ? -5.735 -13.339 0.865 1.00 95.12 156 ASP A N 1
ATOM 1198 C CA . ASP A 1 156 ? -5.158 -14.380 1.711 1.00 95.12 156 ASP A CA 1
ATOM 1199 C C . ASP A 1 156 ? -3.869 -13.895 2.404 1.00 95.12 156 ASP A C 1
ATOM 1201 O O . ASP A 1 156 ? -3.191 -12.972 1.937 1.00 95.12 156 ASP A O 1
ATOM 1205 N N . GLN A 1 157 ? -3.512 -14.521 3.529 1.00 95.38 157 GLN A N 1
ATOM 1206 C CA . GLN A 1 157 ? -2.345 -14.124 4.325 1.00 95.38 157 GLN A CA 1
ATOM 1207 C C . GLN A 1 157 ? -1.019 -14.430 3.607 1.00 95.38 157 GLN A C 1
ATOM 1209 O O . GLN A 1 157 ? -0.036 -13.710 3.796 1.00 95.38 157 GLN A O 1
ATOM 1214 N N . ALA A 1 158 ? -0.970 -15.456 2.750 1.00 95.56 158 ALA A N 1
ATOM 1215 C CA . ALA A 1 158 ? 0.248 -15.822 2.027 1.00 95.56 158 ALA A CA 1
ATOM 1216 C C . ALA A 1 158 ? 0.636 -14.757 0.988 1.00 95.56 158 ALA A C 1
ATOM 1218 O O . ALA A 1 158 ? 1.824 -14.497 0.782 1.00 95.56 158 ALA A O 1
ATOM 1219 N N . THR A 1 159 ? -0.345 -14.092 0.379 1.00 95.94 159 THR A N 1
ATOM 1220 C CA . THR A 1 159 ? -0.135 -12.959 -0.524 1.00 95.94 159 THR A CA 1
ATOM 1221 C C . THR A 1 159 ? 0.483 -11.767 0.206 1.00 95.94 159 THR A C 1
ATOM 1223 O O . THR A 1 159 ? 1.451 -11.194 -0.298 1.00 95.94 159 THR A O 1
ATOM 1226 N N . ILE A 1 160 ? 0.029 -11.460 1.426 1.00 95.12 160 ILE A N 1
ATOM 1227 C CA . ILE A 1 160 ? 0.650 -10.431 2.279 1.00 95.12 160 ILE A CA 1
ATOM 1228 C C . ILE A 1 160 ? 2.090 -10.827 2.627 1.00 95.12 160 ILE A C 1
ATOM 1230 O O . ILE A 1 160 ? 3.013 -10.028 2.466 1.00 95.12 160 ILE A O 1
ATOM 1234 N N . ALA A 1 161 ? 2.314 -12.073 3.048 1.00 94.38 161 ALA A N 1
ATOM 1235 C CA . ALA A 1 161 ? 3.647 -12.543 3.414 1.00 94.38 161 ALA A CA 1
ATOM 1236 C C . ALA A 1 161 ? 4.642 -12.496 2.244 1.00 94.38 161 ALA A C 1
ATOM 1238 O O . ALA A 1 161 ? 5.784 -12.063 2.411 1.00 94.38 161 ALA A O 1
ATOM 1239 N N . ARG A 1 162 ? 4.205 -12.894 1.043 1.00 94.56 162 ARG A N 1
ATOM 1240 C CA . ARG A 1 162 ? 5.004 -12.796 -0.186 1.00 94.56 162 ARG A CA 1
ATOM 1241 C C . ARG A 1 162 ? 5.323 -11.344 -0.532 1.00 94.56 162 ARG A C 1
ATOM 1243 O O . ARG A 1 162 ? 6.462 -11.055 -0.881 1.00 94.56 162 ARG A O 1
ATOM 1250 N N . PHE A 1 163 ? 4.350 -10.445 -0.397 1.00 92.69 163 PHE A N 1
ATOM 1251 C CA . PHE A 1 163 ? 4.540 -9.018 -0.647 1.00 92.69 163 PHE A CA 1
ATOM 1252 C C . PHE A 1 163 ? 5.629 -8.409 0.252 1.00 92.69 163 PHE A C 1
ATOM 1254 O O . PHE A 1 163 ? 6.533 -7.745 -0.251 1.00 92.69 163 PHE A O 1
ATOM 1261 N N . TYR A 1 164 ? 5.608 -8.691 1.559 1.00 91.25 164 TYR A N 1
ATOM 1262 C CA . TYR A 1 164 ? 6.651 -8.211 2.475 1.00 91.25 164 TYR A CA 1
ATOM 1263 C C . TYR A 1 164 ? 8.026 -8.815 2.182 1.00 91.25 164 TYR A C 1
ATOM 1265 O O . TYR A 1 164 ? 9.018 -8.088 2.180 1.00 91.25 164 TYR A O 1
ATOM 1273 N N . ARG A 1 165 ? 8.091 -10.120 1.888 1.00 90.50 165 ARG A N 1
ATOM 1274 C CA . ARG A 1 165 ? 9.351 -10.790 1.536 1.00 90.50 165 ARG A CA 1
ATOM 1275 C C . ARG A 1 165 ? 9.989 -10.173 0.295 1.00 90.50 165 ARG A C 1
ATOM 1277 O O . ARG A 1 165 ? 11.165 -9.836 0.325 1.00 90.50 165 ARG A O 1
ATOM 1284 N N . GLN A 1 166 ? 9.202 -9.979 -0.761 1.00 88.31 166 GLN A N 1
ATOM 1285 C CA . GLN A 1 166 ? 9.684 -9.351 -1.987 1.00 88.31 166 GLN A CA 1
ATOM 1286 C C . GLN A 1 166 ? 10.239 -7.949 -1.708 1.00 88.31 166 GLN A C 1
ATOM 1288 O O . GLN A 1 166 ? 11.297 -7.589 -2.211 1.00 88.31 166 GLN A O 1
ATOM 1293 N N . ARG A 1 167 ? 9.567 -7.164 -0.860 1.00 84.44 167 ARG A N 1
ATOM 1294 C CA . ARG A 1 167 ? 10.045 -5.824 -0.498 1.00 84.44 167 ARG A CA 1
ATOM 1295 C C . ARG A 1 167 ? 11.360 -5.845 0.262 1.00 84.44 167 ARG A C 1
ATOM 1297 O O . ARG A 1 167 ? 12.220 -5.007 0.009 1.00 84.44 167 ARG A O 1
ATOM 1304 N N . GLU A 1 168 ? 11.524 -6.802 1.165 1.00 84.44 168 GLU A N 1
ATOM 1305 C CA . GLU A 1 168 ? 12.782 -7.008 1.873 1.00 84.44 168 GLU A CA 1
ATOM 1306 C C . GLU A 1 168 ? 13.921 -7.390 0.913 1.00 84.44 168 GLU A C 1
ATOM 1308 O O . GLU A 1 168 ? 15.002 -6.808 1.001 1.00 84.44 168 GLU A O 1
ATOM 1313 N N . GLU A 1 169 ? 13.662 -8.283 -0.047 1.00 85.38 169 GLU A N 1
ATOM 1314 C CA . GLU A 1 169 ? 14.610 -8.669 -1.106 1.00 85.38 169 GLU A CA 1
ATOM 1315 C C . GLU A 1 169 ? 14.984 -7.488 -2.018 1.00 85.38 169 GLU A C 1
ATOM 1317 O O . GLU A 1 169 ? 16.141 -7.343 -2.412 1.00 85.38 169 GLU A O 1
ATOM 1322 N N . GLU A 1 170 ? 14.028 -6.602 -2.304 1.00 77.88 170 GLU A N 1
ATOM 1323 C CA . GLU A 1 170 ? 14.235 -5.366 -3.070 1.00 77.88 170 GLU A CA 1
ATOM 1324 C C . GLU A 1 170 ? 14.961 -4.272 -2.257 1.00 77.88 170 GLU A C 1
ATOM 1326 O O . GLU A 1 170 ? 15.244 -3.193 -2.780 1.00 77.88 170 GLU A O 1
ATOM 1331 N N . GLY A 1 171 ? 15.263 -4.513 -0.974 1.00 71.88 171 GLY A N 1
ATOM 1332 C CA . GLY A 1 171 ? 15.856 -3.521 -0.071 1.00 71.88 171 GLY A CA 1
ATOM 1333 C C . GLY A 1 171 ? 14.907 -2.370 0.285 1.00 71.88 171 GLY A C 1
ATOM 1334 O O . GLY A 1 171 ? 15.323 -1.368 0.869 1.00 71.88 171 GLY A O 1
ATOM 1335 N N . LEU A 1 172 ? 13.624 -2.505 -0.046 1.00 67.62 172 LEU A N 1
ATOM 1336 C CA . LEU A 1 172 ? 12.593 -1.506 0.176 1.00 67.62 172 LEU A CA 1
ATOM 1337 C C . LEU A 1 172 ? 11.979 -1.724 1.556 1.00 67.62 172 LEU A C 1
ATOM 1339 O O . LEU A 1 172 ? 11.324 -2.732 1.826 1.00 67.62 172 LEU A O 1
ATOM 1343 N N . SER A 1 173 ? 12.137 -0.761 2.464 1.00 61.12 173 SER A N 1
ATOM 1344 C CA . SER A 1 173 ? 11.475 -0.857 3.762 1.00 61.12 173 SER A CA 1
ATOM 1345 C C . SER A 1 173 ? 9.985 -0.518 3.638 1.00 61.12 173 SER A C 1
ATOM 1347 O O . SER A 1 173 ? 9.587 0.613 3.895 1.00 61.12 173 SER A O 1
ATOM 1349 N N . PHE A 1 174 ? 9.135 -1.496 3.321 1.00 63.44 174 PHE A N 1
ATOM 1350 C CA . PHE A 1 174 ? 7.674 -1.355 3.434 1.00 63.44 174 PHE A CA 1
ATOM 1351 C C . PHE A 1 174 ? 7.193 -1.603 4.876 1.00 63.44 174 PHE A C 1
ATOM 1353 O O . PHE A 1 174 ? 6.240 -2.321 5.138 1.00 63.44 174 PHE A O 1
ATOM 1360 N N . TYR A 1 175 ? 7.913 -1.055 5.851 1.00 55.84 175 TYR A N 1
ATOM 1361 C CA . TYR A 1 175 ? 7.594 -1.203 7.277 1.00 55.84 175 TYR A CA 1
ATOM 1362 C C . TYR A 1 175 ? 7.262 0.141 7.934 1.00 55.84 175 TYR A C 1
ATOM 1364 O O . TYR A 1 175 ? 6.886 0.195 9.106 1.00 55.84 175 TYR A O 1
ATOM 1372 N N . SER A 1 176 ? 7.399 1.235 7.180 1.00 55.22 176 SER A N 1
ATOM 1373 C CA . SER A 1 176 ? 6.803 2.517 7.522 1.00 55.22 176 SER A CA 1
ATOM 1374 C C . SER A 1 176 ? 5.340 2.506 7.099 1.00 55.22 176 SER A C 1
ATOM 1376 O O . SER A 1 176 ? 5.019 2.051 6.004 1.00 55.22 176 SER A O 1
ATOM 1378 N N . TRP A 1 177 ? 4.470 3.034 7.957 1.00 57.72 177 TRP A N 1
ATOM 1379 C CA . TRP A 1 177 ? 3.114 3.440 7.594 1.00 57.72 177 TRP A CA 1
ATOM 1380 C C . TRP A 1 177 ? 3.172 4.169 6.243 1.00 57.72 177 TRP A C 1
ATOM 1382 O O . TRP A 1 177 ? 3.959 5.110 6.116 1.00 57.72 177 TRP A O 1
ATOM 1392 N N . ALA A 1 178 ? 2.467 3.678 5.222 1.00 58.84 178 ALA A N 1
ATOM 1393 C CA . ALA A 1 178 ? 2.629 4.167 3.857 1.00 58.84 178 ALA A CA 1
ATOM 1394 C C . ALA A 1 178 ? 2.389 5.685 3.814 1.00 58.84 178 ALA A C 1
ATOM 1396 O O . ALA A 1 178 ? 1.413 6.196 4.364 1.00 58.84 178 ALA A O 1
ATOM 1397 N N . SER A 1 179 ? 3.308 6.439 3.216 1.00 64.62 179 SER A N 1
ATOM 1398 C CA . SER A 1 179 ? 3.303 7.903 3.331 1.00 64.62 179 SER A CA 1
ATOM 1399 C C . SER A 1 179 ? 2.239 8.574 2.468 1.00 64.62 179 SER A C 1
ATOM 1401 O O . SER A 1 179 ? 1.912 9.730 2.700 1.00 64.62 179 SER A O 1
ATOM 1403 N N . MET A 1 180 ? 1.697 7.854 1.484 1.00 70.75 180 MET A N 1
ATOM 1404 C CA . MET A 1 180 ? 0.907 8.450 0.410 1.00 70.75 180 MET A CA 1
ATOM 1405 C C . MET A 1 180 ? -0.597 8.270 0.591 1.00 70.75 180 MET A C 1
ATOM 1407 O O . MET A 1 180 ? -1.351 8.771 -0.216 1.00 70.75 180 MET A O 1
ATOM 1411 N N . GLY A 1 181 ? -1.078 7.620 1.653 1.00 88.44 181 GLY A N 1
ATOM 1412 C CA . GLY A 1 181 ? -2.513 7.470 1.919 1.00 88.44 181 GLY A CA 1
ATOM 1413 C C . GLY A 1 181 ? -3.111 6.155 1.466 1.00 88.44 181 GLY A C 1
ATOM 1414 O O . GLY A 1 181 ? -3.611 5.418 2.310 1.00 88.44 181 GLY A O 1
ATOM 1415 N N . TYR A 1 182 ? -3.056 5.840 0.177 1.00 92.06 182 TYR A N 1
ATOM 1416 C CA . TYR A 1 182 ? -3.385 4.500 -0.302 1.00 92.06 182 TYR A CA 1
ATOM 1417 C C . TYR A 1 182 ? -2.429 4.036 -1.394 1.00 92.06 182 TYR A C 1
ATOM 1419 O O . TYR A 1 182 ? -1.894 4.830 -2.170 1.00 92.06 182 TYR A O 1
ATOM 1427 N N . GLU A 1 183 ? -2.236 2.724 -1.462 1.00 92.62 183 GLU A N 1
ATOM 1428 C CA . GLU A 1 183 ? -1.435 2.050 -2.473 1.00 92.62 183 GLU A CA 1
ATOM 1429 C C . GLU A 1 183 ? -2.087 0.712 -2.829 1.00 92.62 183 GLU A C 1
ATOM 1431 O O . GLU A 1 183 ? -2.586 -0.010 -1.964 1.00 92.62 183 GLU A O 1
ATOM 1436 N N . VAL A 1 184 ? -2.069 0.371 -4.114 1.00 93.56 184 VAL A N 1
ATOM 1437 C CA . VAL A 1 184 ? -2.552 -0.912 -4.625 1.00 93.56 184 VAL A CA 1
ATOM 1438 C C . VAL A 1 184 ? -1.417 -1.604 -5.345 1.00 93.56 184 VAL A C 1
ATOM 1440 O O . VAL A 1 184 ? -0.754 -1.005 -6.195 1.00 93.56 184 VAL A O 1
ATOM 1443 N N . TYR A 1 185 ? -1.227 -2.877 -5.034 1.00 92.38 185 TYR A N 1
ATOM 1444 C CA . TYR A 1 185 ? -0.226 -3.730 -5.647 1.00 92.38 185 TYR A CA 1
ATOM 1445 C C . TYR A 1 185 ? -0.862 -4.952 -6.275 1.00 92.38 185 TYR A C 1
ATOM 1447 O O . TYR A 1 185 ? -1.838 -5.478 -5.753 1.00 92.38 185 TYR A O 1
ATOM 1455 N N . GLN A 1 186 ? -0.259 -5.432 -7.353 1.00 91.31 186 GLN A N 1
ATOM 1456 C CA . GLN A 1 186 ? -0.571 -6.708 -7.978 1.00 91.31 186 GLN A CA 1
ATOM 1457 C C . GLN A 1 186 ? 0.727 -7.324 -8.485 1.00 91.31 186 GLN A C 1
ATOM 1459 O O . GLN A 1 186 ? 1.557 -6.627 -9.069 1.00 91.31 186 GLN A O 1
ATOM 1464 N N . ASP A 1 187 ? 0.932 -8.609 -8.197 1.00 88.31 187 ASP A N 1
ATOM 1465 C CA . ASP A 1 187 ? 2.174 -9.326 -8.525 1.00 88.31 187 ASP A CA 1
ATOM 1466 C C . ASP A 1 187 ? 3.438 -8.568 -8.067 1.00 88.31 187 ASP A C 1
ATOM 1468 O O . ASP A 1 187 ? 4.436 -8.464 -8.779 1.00 88.31 187 ASP A O 1
ATOM 1472 N N . GLY A 1 188 ? 3.357 -7.953 -6.880 1.00 84.00 188 GLY A N 1
ATOM 1473 C CA . GLY A 1 188 ? 4.433 -7.157 -6.277 1.00 84.00 188 GLY A CA 1
ATOM 1474 C C . GLY A 1 188 ? 4.633 -5.757 -6.871 1.00 84.00 188 GLY A C 1
ATOM 1475 O O . GLY A 1 188 ? 5.338 -4.932 -6.283 1.00 84.00 188 GLY A O 1
ATOM 1476 N N . ARG A 1 189 ? 3.982 -5.445 -7.997 1.00 84.88 189 ARG A N 1
ATOM 1477 C CA . ARG A 1 189 ? 4.093 -4.165 -8.709 1.00 84.88 189 ARG A CA 1
ATOM 1478 C C . ARG A 1 189 ? 3.016 -3.190 -8.265 1.00 84.88 189 ARG A C 1
ATOM 1480 O O . ARG A 1 189 ? 1.869 -3.579 -8.065 1.00 84.88 189 ARG A O 1
ATOM 1487 N N . ARG A 1 190 ? 3.379 -1.914 -8.119 1.00 88.44 190 ARG A N 1
ATOM 1488 C CA . ARG A 1 190 ? 2.434 -0.846 -7.770 1.00 88.44 190 ARG A CA 1
ATOM 1489 C C . ARG A 1 190 ? 1.526 -0.559 -8.965 1.00 88.44 190 ARG A C 1
ATOM 1491 O O . ARG A 1 190 ? 2.019 -0.203 -10.032 1.00 88.44 190 ARG A O 1
ATOM 1498 N N . LEU A 1 191 ? 0.222 -0.717 -8.774 1.00 88.81 191 LEU A N 1
ATOM 1499 C CA . LEU A 1 191 ? -0.811 -0.395 -9.758 1.00 88.81 191 LEU A CA 1
ATOM 1500 C C . LEU A 1 191 ? -1.357 1.010 -9.561 1.00 88.81 191 LEU A C 1
ATOM 1502 O O . LEU A 1 191 ? -1.529 1.737 -10.530 1.00 88.81 191 LEU A O 1
ATOM 1506 N N . LEU A 1 192 ? -1.625 1.380 -8.313 1.00 89.69 192 LEU A N 1
ATOM 1507 C CA . LEU A 1 192 ? -2.176 2.678 -7.952 1.00 89.69 192 LEU A CA 1
ATOM 1508 C C . LEU A 1 192 ? -1.471 3.187 -6.703 1.00 89.69 192 LEU A C 1
ATOM 1510 O O . LEU A 1 192 ? -1.093 2.404 -5.828 1.00 89.69 192 LEU A O 1
ATOM 1514 N N . MET A 1 193 ? -1.349 4.498 -6.595 1.00 89.81 193 MET A N 1
ATOM 1515 C CA . MET A 1 193 ? -1.074 5.161 -5.329 1.00 89.81 193 MET A CA 1
ATOM 1516 C C . MET A 1 193 ? -1.635 6.565 -5.350 1.00 89.81 193 MET A C 1
ATOM 1518 O O . MET A 1 193 ? -1.700 7.185 -6.408 1.00 89.81 193 MET A O 1
ATOM 1522 N N . GLY A 1 194 ? -1.982 7.089 -4.190 1.00 90.25 194 GLY A N 1
ATOM 1523 C CA . GLY A 1 194 ? -2.377 8.477 -4.114 1.00 90.25 194 GLY A CA 1
ATOM 1524 C C . GLY A 1 194 ? -2.964 8.858 -2.783 1.00 90.25 194 GLY A C 1
ATOM 1525 O O . GLY A 1 194 ? -3.183 8.019 -1.910 1.00 90.25 194 GLY A O 1
ATOM 1526 N N . GLU A 1 195 ? -3.240 10.147 -2.663 1.00 89.38 195 GLU A N 1
ATOM 1527 C CA . GLU A 1 195 ? -3.708 10.752 -1.428 1.00 89.38 195 GLU A CA 1
ATOM 1528 C C . GLU A 1 195 ? -5.230 10.925 -1.397 1.00 89.38 195 GLU A C 1
ATOM 1530 O O . GLU A 1 195 ? -5.916 10.976 -2.423 1.00 89.38 195 GLU A O 1
ATOM 1535 N N . PHE A 1 196 ? -5.766 11.025 -0.182 1.00 89.31 196 PHE A N 1
ATOM 1536 C CA . PHE A 1 196 ? -7.146 11.431 0.041 1.00 89.31 196 PHE A CA 1
ATOM 1537 C C . PHE A 1 196 ? -7.225 12.953 0.144 1.00 89.31 196 PHE A C 1
ATOM 1539 O O . PHE A 1 196 ? -6.326 13.590 0.687 1.00 89.31 196 PHE A O 1
ATOM 1546 N N . ASP A 1 197 ? -8.325 13.525 -0.333 1.00 88.38 197 ASP A N 1
ATOM 1547 C CA . ASP A 1 197 ? -8.678 14.912 -0.055 1.00 88.38 197 ASP A CA 1
ATOM 1548 C C . ASP A 1 197 ? -8.913 15.096 1.452 1.00 88.38 197 ASP A C 1
ATOM 1550 O O . ASP A 1 197 ? -9.724 14.389 2.048 1.00 88.38 197 ASP A O 1
ATOM 1554 N N . GLU A 1 198 ? -8.227 16.056 2.070 1.00 83.25 198 GLU A N 1
ATOM 1555 C CA . GLU A 1 198 ? -8.201 16.220 3.533 1.00 83.25 198 GLU A CA 1
ATOM 1556 C C . GLU A 1 198 ? -9.562 16.566 4.148 1.00 83.25 198 GLU A C 1
ATOM 1558 O O . GLU A 1 198 ? -9.770 16.367 5.342 1.00 83.25 198 GLU A O 1
ATOM 1563 N N . LYS A 1 199 ? -10.497 17.097 3.352 1.00 81.50 199 LYS A N 1
ATOM 1564 C CA . LYS A 1 199 ? -11.820 17.514 3.838 1.00 81.50 199 LYS A CA 1
ATOM 1565 C C . LYS A 1 199 ? -12.851 16.411 3.695 1.00 81.50 199 LYS A C 1
ATOM 1567 O O . LYS A 1 199 ? -13.744 16.276 4.529 1.00 81.50 199 LYS A O 1
ATOM 1572 N N . THR A 1 200 ? -12.776 15.666 2.598 1.00 87.50 200 THR A N 1
ATOM 1573 C CA . THR A 1 200 ? -13.789 14.674 2.227 1.00 87.50 200 THR A CA 1
ATOM 1574 C C . THR A 1 200 ? -13.342 13.242 2.468 1.00 87.50 200 THR A C 1
ATOM 1576 O O . THR A 1 200 ? -14.191 12.352 2.452 1.00 87.50 200 THR A O 1
ATOM 1579 N N . TRP A 1 201 ? -12.039 13.016 2.659 1.00 88.88 201 TRP A N 1
ATOM 1580 C CA . TRP A 1 201 ? -11.403 11.700 2.728 1.00 88.88 201 TRP A CA 1
ATOM 1581 C C . TRP A 1 201 ? -11.744 10.793 1.541 1.00 88.88 201 TRP A C 1
ATOM 1583 O O . TRP A 1 201 ? -11.735 9.567 1.634 1.00 88.88 201 TRP A O 1
ATOM 1593 N N . LYS A 1 202 ? -12.030 11.408 0.390 1.00 89.38 202 LYS A N 1
ATOM 1594 C CA . LYS A 1 202 ? -12.204 10.723 -0.892 1.00 89.38 202 LYS A CA 1
ATOM 1595 C C . LYS A 1 202 ? -10.885 10.749 -1.661 1.00 89.38 202 LYS A C 1
ATOM 1597 O O . LYS A 1 202 ? -10.150 11.725 -1.527 1.00 89.38 202 LYS A O 1
ATOM 1602 N N . PRO A 1 203 ? -10.575 9.725 -2.472 1.00 85.56 203 PRO A N 1
ATOM 1603 C CA . PRO A 1 203 ? -9.380 9.738 -3.311 1.00 85.56 203 PRO A CA 1
ATOM 1604 C C . PRO A 1 203 ? -9.304 11.020 -4.153 1.00 85.56 203 PRO A C 1
ATOM 1606 O O . PRO A 1 203 ? -10.248 11.370 -4.869 1.00 85.56 203 PRO A O 1
ATOM 1609 N N . GLY A 1 204 ? -8.201 11.756 -4.025 1.00 73.75 204 GLY A N 1
ATOM 1610 C CA . GLY A 1 204 ? -8.008 13.033 -4.700 1.00 73.75 204 GLY A CA 1
ATOM 1611 C C . GLY A 1 204 ? -7.596 12.828 -6.156 1.00 73.75 204 GLY A C 1
ATOM 1612 O O . GLY A 1 204 ? -6.523 12.303 -6.427 1.00 73.75 204 GLY A O 1
ATOM 1613 N N . LYS A 1 205 ? -8.402 13.310 -7.113 1.00 68.38 205 LYS A N 1
ATOM 1614 C CA . LYS A 1 205 ? -8.103 13.182 -8.557 1.00 68.38 205 LYS A CA 1
ATOM 1615 C C . LYS A 1 205 ? -6.784 13.835 -8.993 1.00 68.38 205 LYS A C 1
ATOM 1617 O O . LYS A 1 205 ? -6.266 13.496 -10.047 1.00 68.38 205 LYS A O 1
ATOM 1622 N N . HIS A 1 206 ? -6.267 14.788 -8.218 1.00 67.81 206 HIS A N 1
ATOM 1623 C CA . HIS A 1 206 ? -5.042 15.527 -8.540 1.00 67.81 206 HIS A CA 1
ATOM 1624 C C . HIS A 1 206 ? -3.7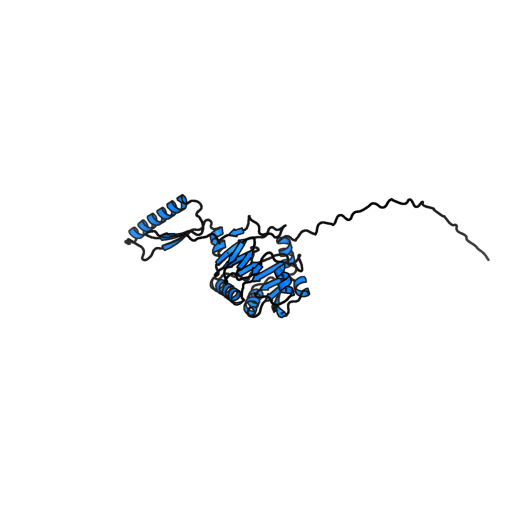68 14.912 -7.946 1.00 67.81 206 HIS A C 1
ATOM 1626 O O . HIS A 1 206 ? -2.681 15.375 -8.272 1.00 67.81 206 HIS A O 1
ATOM 1632 N N . ALA A 1 207 ? -3.898 13.889 -7.100 1.00 76.44 207 ALA A N 1
ATOM 1633 C CA . ALA A 1 207 ? -2.787 13.249 -6.398 1.00 76.44 207 ALA A CA 1
ATOM 1634 C C . ALA A 1 207 ? -2.842 11.714 -6.518 1.00 76.44 207 ALA A C 1
ATOM 1636 O O . ALA A 1 207 ? -2.306 11.011 -5.666 1.00 76.44 207 ALA A O 1
ATOM 1637 N N . GLU A 1 208 ? -3.521 11.193 -7.547 1.00 86.50 208 GLU A N 1
ATOM 1638 C CA . GLU A 1 208 ? -3.547 9.768 -7.889 1.00 86.50 208 GLU A CA 1
ATOM 1639 C C . GLU A 1 208 ? -2.560 9.502 -9.031 1.00 86.50 208 GLU A C 1
ATOM 1641 O O . GLU A 1 208 ? -2.611 10.136 -10.086 1.00 86.50 208 GLU A O 1
ATOM 1646 N N . PHE A 1 209 ? -1.680 8.531 -8.823 1.00 86.00 209 PHE A N 1
ATOM 1647 C CA . PHE A 1 209 ? -0.823 7.958 -9.845 1.00 86.00 209 PHE A CA 1
ATOM 1648 C C . PHE A 1 209 ? -1.386 6.602 -10.246 1.00 86.00 209 PHE A C 1
ATOM 1650 O O . PHE A 1 209 ? -1.411 5.657 -9.453 1.00 86.00 209 PHE A O 1
ATOM 1657 N N . ASP A 1 210 ? -1.828 6.526 -11.497 1.00 86.44 210 ASP A N 1
ATOM 1658 C CA . ASP A 1 210 ? -2.358 5.314 -12.098 1.00 86.44 210 ASP A CA 1
ATOM 1659 C C . ASP A 1 210 ? -1.322 4.663 -13.019 1.00 86.44 210 ASP A C 1
ATOM 1661 O O . ASP A 1 210 ? -0.896 5.239 -14.023 1.00 86.44 210 ASP A O 1
ATOM 1665 N N . PHE A 1 211 ? -0.915 3.446 -12.671 1.00 83.81 211 PHE A N 1
ATOM 1666 C CA . PHE A 1 211 ? 0.002 2.617 -13.445 1.00 83.81 211 PHE A CA 1
ATOM 1667 C C . PHE A 1 211 ? -0.705 1.435 -14.130 1.00 83.81 211 PHE A C 1
ATOM 1669 O O . PHE A 1 211 ? -0.035 0.643 -14.792 1.00 83.81 211 PHE A O 1
ATOM 1676 N N . THR A 1 212 ? -2.035 1.315 -14.021 1.00 79.25 212 THR A N 1
ATOM 1677 C CA . THR A 1 212 ? -2.830 0.214 -14.603 1.00 79.25 212 THR A CA 1
ATOM 1678 C C . THR A 1 212 ? -2.925 0.289 -16.125 1.00 79.25 212 THR A C 1
ATOM 1680 O O . THR A 1 212 ? -2.866 -0.738 -16.800 1.00 79.25 212 THR A O 1
ATOM 1683 N N . GLU A 1 213 ? -2.999 1.498 -16.689 1.00 64.31 213 GLU A N 1
ATOM 1684 C CA . GLU A 1 213 ? -3.038 1.713 -18.143 1.00 64.31 213 GLU A CA 1
ATOM 1685 C C . GLU A 1 213 ? -1.664 1.581 -18.814 1.00 64.31 213 GLU A C 1
ATOM 1687 O O . GLU A 1 213 ? -1.550 1.668 -20.040 1.00 64.31 213 GLU A O 1
ATOM 1692 N N . ALA A 1 214 ? -0.599 1.355 -18.039 1.00 57.53 214 ALA A N 1
ATOM 1693 C CA . ALA A 1 214 ? 0.743 1.199 -18.570 1.00 57.53 214 ALA A CA 1
ATOM 1694 C C . ALA A 1 214 ? 0.894 -0.159 -19.271 1.00 57.53 214 ALA A C 1
ATOM 1696 O O . ALA A 1 214 ? 1.504 -1.090 -18.747 1.00 57.53 214 ALA A O 1
ATOM 1697 N N . ARG A 1 215 ? 0.371 -0.278 -20.495 1.00 62.84 215 ARG A N 1
ATOM 1698 C CA . ARG A 1 215 ? 0.880 -1.289 -21.418 1.00 62.84 215 ARG A CA 1
ATOM 1699 C C . ARG A 1 215 ? 2.283 -0.870 -21.797 1.00 62.84 215 ARG A C 1
ATOM 1701 O O . ARG A 1 215 ? 2.474 0.042 -22.603 1.00 62.84 215 ARG A O 1
ATOM 1708 N N . ASP A 1 216 ? 3.244 -1.534 -21.175 1.00 75.19 216 ASP A N 1
ATOM 1709 C CA . ASP A 1 216 ? 4.631 -1.434 -21.579 1.00 75.19 216 ASP A CA 1
ATOM 1710 C C . ASP A 1 216 ? 4.693 -1.768 -23.076 1.00 75.19 216 ASP A C 1
ATOM 1712 O O . ASP A 1 216 ? 4.331 -2.866 -23.503 1.00 75.19 216 ASP A O 1
ATOM 1716 N N . THR A 1 217 ? 5.048 -0.778 -23.890 1.00 81.00 217 THR A N 1
ATOM 1717 C CA . THR A 1 217 ? 5.191 -0.981 -25.332 1.00 81.00 217 THR A CA 1
ATOM 1718 C C . THR A 1 217 ? 6.653 -1.237 -25.607 1.00 81.00 217 THR A C 1
ATOM 1720 O O . THR A 1 217 ? 7.483 -0.365 -25.356 1.00 81.00 217 THR A O 1
ATOM 1723 N N . THR A 1 218 ? 6.967 -2.420 -26.127 1.00 87.06 218 THR A N 1
ATOM 1724 C CA . THR A 1 218 ? 8.330 -2.743 -26.538 1.00 87.06 218 THR A CA 1
ATOM 1725 C C . THR A 1 218 ? 8.512 -2.420 -28.015 1.00 87.06 218 THR A C 1
ATOM 1727 O O . THR A 1 218 ? 7.793 -2.940 -28.870 1.00 87.06 218 THR A O 1
ATOM 1730 N N . ILE A 1 219 ? 9.476 -1.556 -28.320 1.00 88.50 219 ILE A N 1
ATOM 1731 C CA . ILE A 1 219 ? 9.902 -1.232 -29.680 1.00 88.50 219 ILE A CA 1
ATOM 1732 C C . ILE A 1 219 ? 11.314 -1.775 -29.861 1.00 88.50 219 ILE A C 1
ATOM 1734 O O . ILE A 1 219 ? 12.281 -1.203 -29.356 1.00 88.50 219 ILE A O 1
ATOM 1738 N N . ASN A 1 220 ? 11.417 -2.864 -30.616 1.00 92.25 220 ASN A N 1
ATOM 1739 C CA . ASN A 1 220 ? 12.692 -3.507 -30.911 1.00 92.25 220 ASN A CA 1
ATOM 1740 C C . ASN A 1 220 ? 13.412 -2.744 -32.030 1.00 92.25 220 ASN A C 1
ATOM 1742 O O . ASN A 1 220 ? 12.815 -2.404 -33.061 1.00 92.25 220 ASN A O 1
ATOM 1746 N N . ARG A 1 221 ? 14.699 -2.477 -31.832 1.00 90.56 221 ARG A N 1
ATOM 1747 C CA . ARG A 1 221 ? 15.603 -1.864 -32.812 1.00 90.56 221 ARG A CA 1
ATOM 1748 C C . ARG A 1 221 ? 16.879 -2.702 -32.930 1.00 90.56 221 ARG A C 1
ATOM 1750 O O . ARG A 1 221 ? 16.961 -3.788 -32.368 1.00 90.56 221 ARG A O 1
ATOM 1757 N N . ALA A 1 222 ? 17.844 -2.249 -33.732 1.00 90.69 222 ALA A N 1
ATOM 1758 C CA . ALA A 1 222 ? 19.034 -3.048 -34.012 1.00 90.69 222 ALA A CA 1
ATOM 1759 C C . ALA A 1 222 ? 19.930 -3.196 -32.774 1.00 90.69 222 ALA A C 1
ATOM 1761 O O . ALA A 1 222 ? 20.554 -4.242 -32.597 1.00 90.69 222 ALA A O 1
ATOM 1762 N N . TYR A 1 223 ? 19.986 -2.168 -31.922 1.00 93.38 223 TYR A N 1
ATOM 1763 C CA . TYR A 1 223 ? 20.867 -2.149 -30.755 1.00 93.38 223 TYR A CA 1
ATOM 1764 C C . TYR A 1 223 ? 20.121 -2.133 -29.422 1.00 93.38 223 TYR A C 1
ATOM 1766 O O . TYR A 1 223 ? 20.702 -2.519 -28.408 1.00 93.38 223 TYR A O 1
ATOM 1774 N N . PHE A 1 224 ? 18.856 -1.709 -29.410 1.00 93.94 224 PHE A N 1
ATOM 1775 C CA . PHE A 1 224 ? 18.069 -1.550 -28.188 1.00 93.94 224 PHE A CA 1
ATOM 1776 C C . PHE A 1 224 ? 16.670 -2.160 -28.286 1.00 93.94 224 PHE A C 1
ATOM 1778 O O . PHE A 1 224 ? 16.019 -2.077 -29.328 1.00 93.94 224 PHE A O 1
ATOM 1785 N N . ASP A 1 225 ? 16.176 -2.634 -27.144 1.00 93.00 225 ASP A N 1
ATOM 1786 C CA . ASP A 1 225 ? 14.759 -2.907 -26.911 1.00 93.00 225 ASP A CA 1
ATOM 1787 C C . ASP A 1 225 ? 14.189 -1.771 -26.055 1.00 93.00 225 ASP A C 1
ATOM 1789 O O . ASP A 1 225 ? 14.428 -1.694 -24.846 1.00 93.00 225 ASP A O 1
ATOM 1793 N N . PHE A 1 226 ? 13.470 -0.838 -26.682 1.00 90.31 226 PHE A N 1
ATOM 1794 C CA . PHE A 1 226 ? 12.881 0.296 -25.972 1.00 90.31 226 PHE A CA 1
ATOM 1795 C C . PHE A 1 226 ? 11.576 -0.121 -25.311 1.00 90.31 226 PHE A C 1
ATOM 1797 O O . PHE A 1 226 ? 10.619 -0.458 -26.000 1.00 90.31 226 PHE A O 1
ATOM 1804 N N . ILE A 1 227 ? 11.525 -0.055 -23.985 1.00 88.12 227 ILE A N 1
ATOM 1805 C CA . ILE A 1 227 ? 10.361 -0.408 -23.174 1.00 88.12 227 ILE A CA 1
ATOM 1806 C C . ILE A 1 227 ? 9.739 0.896 -22.684 1.00 88.12 227 ILE A C 1
ATOM 1808 O O . ILE A 1 227 ? 10.266 1.558 -21.788 1.00 88.12 227 ILE A O 1
ATOM 1812 N N . LEU A 1 228 ? 8.638 1.298 -23.313 1.00 84.69 228 LEU A N 1
ATOM 1813 C CA . LEU A 1 228 ? 7.920 2.520 -22.974 1.00 84.69 228 LEU A CA 1
ATOM 1814 C C . LEU A 1 228 ? 6.906 2.229 -21.873 1.00 84.69 228 LEU A C 1
ATOM 1816 O O . LEU A 1 228 ? 5.905 1.556 -22.114 1.00 84.69 228 LEU A O 1
ATOM 1820 N N . HIS A 1 229 ? 7.162 2.753 -20.680 1.00 79.31 229 HIS A N 1
ATOM 1821 C CA . HIS A 1 229 ? 6.254 2.688 -19.546 1.00 79.31 229 HIS A CA 1
ATOM 1822 C C . HIS A 1 229 ? 5.272 3.865 -19.620 1.00 79.31 229 HIS A C 1
ATOM 1824 O O . HIS A 1 229 ? 5.632 4.980 -19.252 1.00 79.31 229 HIS A O 1
ATOM 1830 N N . GLN A 1 230 ? 4.034 3.589 -20.053 1.00 72.69 230 GLN A N 1
ATOM 1831 C CA . GLN A 1 230 ? 2.984 4.567 -20.412 1.00 72.69 230 GLN A CA 1
ATOM 1832 C C . GLN A 1 230 ? 3.202 5.274 -21.764 1.00 72.69 230 GLN A C 1
ATOM 1834 O O . GLN A 1 230 ? 4.229 5.121 -22.425 1.00 72.69 230 GLN A O 1
ATOM 1839 N N . VAL A 1 231 ? 2.177 6.014 -22.209 1.00 65.25 231 VAL A N 1
ATOM 1840 C CA . VAL A 1 231 ? 2.203 6.774 -23.466 1.00 65.25 231 VAL A CA 1
ATOM 1841 C C . VAL A 1 231 ? 3.258 7.881 -23.356 1.00 65.25 231 VAL A C 1
ATOM 1843 O O . VAL A 1 231 ? 3.141 8.705 -22.448 1.00 65.25 231 VAL A O 1
ATOM 1846 N N . PRO A 1 232 ? 4.262 7.936 -24.255 1.00 63.19 232 PRO A N 1
ATOM 1847 C CA . PRO A 1 232 ? 5.284 8.973 -24.222 1.00 63.19 232 PRO A CA 1
ATOM 1848 C C . PRO A 1 232 ? 4.671 10.369 -24.418 1.00 63.19 232 PRO A C 1
ATOM 1850 O O . PRO A 1 232 ? 3.688 10.506 -25.150 1.00 63.19 232 PRO A O 1
ATOM 1853 N N . PRO A 1 233 ? 5.293 11.432 -23.871 1.00 61.22 233 PRO A N 1
ATOM 1854 C CA . PRO A 1 233 ? 4.764 12.798 -23.947 1.00 61.22 233 PRO A CA 1
ATOM 1855 C C . PRO A 1 233 ? 4.617 13.315 -25.388 1.00 61.22 233 PRO A C 1
ATOM 1857 O O . PRO A 1 233 ? 3.794 14.185 -25.654 1.00 61.22 233 PRO A O 1
ATOM 1860 N N . SER A 1 234 ? 5.382 12.766 -26.339 1.00 76.62 234 SER A N 1
ATOM 1861 C CA . SER A 1 234 ? 5.039 12.804 -27.765 1.00 76.62 234 SER A CA 1
ATOM 1862 C C . SER A 1 234 ? 5.703 11.648 -28.514 1.00 76.62 234 SER A C 1
ATOM 1864 O O . SER A 1 234 ? 6.866 11.315 -28.258 1.00 76.62 234 SER A O 1
ATOM 1866 N N . ALA A 1 235 ? 4.982 11.054 -29.469 1.00 75.62 235 ALA A N 1
ATOM 1867 C CA . ALA A 1 235 ? 5.516 10.000 -30.333 1.00 75.62 235 ALA A CA 1
ATOM 1868 C C . ALA A 1 235 ? 6.772 10.471 -31.090 1.00 75.62 235 ALA A C 1
ATOM 1870 O O . ALA A 1 235 ? 7.761 9.743 -31.165 1.00 75.62 235 ALA A O 1
ATOM 1871 N N . ASP A 1 236 ? 6.774 11.721 -31.556 1.00 84.88 236 ASP A N 1
ATOM 1872 C CA . ASP A 1 236 ? 7.898 12.318 -32.281 1.00 84.88 236 ASP A CA 1
ATOM 1873 C C . ASP A 1 236 ? 9.155 12.448 -31.420 1.00 84.88 236 ASP A C 1
ATOM 1875 O O . ASP A 1 236 ? 10.262 12.168 -31.883 1.00 84.88 236 ASP A O 1
ATOM 1879 N N . TYR A 1 237 ? 9.011 12.870 -30.158 1.00 83.38 237 TYR A N 1
ATOM 1880 C CA . TYR A 1 237 ? 10.151 12.947 -29.248 1.00 83.38 237 TYR A CA 1
ATOM 1881 C C . TYR A 1 237 ? 10.745 11.561 -29.003 1.00 83.38 237 TYR A C 1
ATOM 1883 O O . TYR A 1 237 ? 11.959 11.391 -29.118 1.00 83.38 237 TYR A O 1
ATOM 1891 N N . ALA A 1 238 ? 9.892 10.569 -28.733 1.00 82.38 238 ALA A N 1
ATOM 1892 C CA . ALA A 1 238 ? 10.331 9.199 -28.517 1.00 82.38 238 ALA A CA 1
ATOM 1893 C C . ALA A 1 238 ? 11.073 8.655 -29.750 1.00 82.38 238 ALA A C 1
ATOM 1895 O O . ALA A 1 238 ? 12.157 8.092 -29.614 1.00 82.38 238 ALA A O 1
ATOM 1896 N N . GLN A 1 239 ? 10.552 8.881 -30.961 1.00 87.44 239 GLN A N 1
ATOM 1897 C CA . GLN A 1 239 ? 11.212 8.456 -32.200 1.00 87.44 239 GLN A CA 1
ATOM 1898 C C . GLN A 1 239 ? 12.575 9.127 -32.404 1.00 87.44 239 GLN A C 1
ATOM 1900 O O . GLN A 1 239 ? 13.542 8.442 -32.743 1.00 87.44 239 GLN A O 1
ATOM 1905 N N . ARG A 1 240 ? 12.681 10.441 -32.161 1.00 90.50 240 ARG A N 1
ATOM 1906 C CA . ARG A 1 240 ? 13.964 11.160 -32.251 1.00 90.50 240 ARG A CA 1
ATOM 1907 C C . ARG A 1 240 ? 14.982 10.638 -31.242 1.00 90.50 240 ARG A C 1
ATOM 1909 O O . ARG A 1 240 ? 16.142 10.452 -31.604 1.00 90.50 240 ARG A O 1
ATOM 1916 N N . LEU A 1 241 ? 14.555 10.383 -30.005 1.00 89.69 241 LEU A N 1
ATOM 1917 C CA . LEU A 1 241 ? 15.411 9.813 -28.967 1.00 89.69 241 LEU A CA 1
ATOM 1918 C C . LEU A 1 241 ? 15.917 8.425 -29.376 1.00 89.69 241 LEU A C 1
ATOM 1920 O O . LEU A 1 241 ? 17.124 8.197 -29.372 1.00 89.69 241 LEU A O 1
ATOM 1924 N N . MET A 1 242 ? 15.017 7.534 -29.801 1.00 91.56 242 MET A N 1
ATOM 1925 C CA . MET A 1 242 ? 15.374 6.186 -30.258 1.00 91.56 242 MET A CA 1
ATOM 1926 C C . MET A 1 242 ? 16.377 6.224 -31.419 1.00 91.56 242 MET A C 1
ATOM 1928 O O . MET A 1 242 ? 17.383 5.518 -31.390 1.00 91.56 242 MET A O 1
ATOM 1932 N N . ALA A 1 243 ? 16.152 7.087 -32.415 1.00 93.38 243 ALA A N 1
ATOM 1933 C CA . ALA A 1 243 ? 17.061 7.244 -33.550 1.00 93.38 243 ALA A CA 1
ATOM 1934 C C . ALA A 1 243 ? 18.445 7.778 -33.132 1.00 93.38 243 ALA A C 1
ATOM 1936 O O . ALA A 1 243 ? 19.471 7.326 -33.648 1.00 93.38 243 ALA A O 1
ATOM 1937 N N . ALA A 1 244 ? 18.489 8.716 -32.181 1.00 94.56 244 ALA A N 1
ATOM 1938 C CA . ALA A 1 244 ? 19.740 9.239 -31.640 1.00 94.56 244 ALA A CA 1
ATOM 1939 C C . ALA A 1 244 ? 20.516 8.167 -30.856 1.00 94.56 244 ALA A C 1
ATOM 1941 O O . ALA A 1 244 ? 21.730 8.045 -31.032 1.00 94.56 244 ALA A O 1
ATOM 1942 N N . CYS A 1 245 ? 19.827 7.359 -30.044 1.00 94.00 245 CYS A N 1
ATOM 1943 C CA . CYS A 1 245 ? 20.414 6.216 -29.343 1.00 94.00 245 CYS A CA 1
ATOM 1944 C C . CYS A 1 245 ? 21.030 5.214 -30.326 1.00 94.00 245 CYS A C 1
ATOM 1946 O O . CYS A 1 245 ? 22.200 4.867 -30.175 1.00 94.00 245 CYS A O 1
ATOM 1948 N N . GLU A 1 246 ? 20.293 4.815 -31.366 1.00 94.44 246 GLU A N 1
ATOM 1949 C CA . GLU A 1 246 ? 20.779 3.888 -32.398 1.00 94.44 246 GLU A CA 1
ATOM 1950 C C . GLU A 1 246 ? 22.005 4.443 -33.138 1.00 94.44 246 GLU A C 1
ATOM 1952 O O . GLU A 1 246 ? 23.016 3.759 -33.298 1.00 94.44 246 GLU A O 1
ATOM 1957 N N . THR A 1 247 ? 21.961 5.724 -33.515 1.00 95.62 247 THR A N 1
ATOM 1958 C CA . THR A 1 247 ? 23.086 6.407 -34.176 1.00 95.62 247 THR A CA 1
ATOM 1959 C C . THR A 1 247 ? 24.330 6.436 -33.288 1.00 95.62 247 THR A C 1
ATOM 1961 O O . THR A 1 247 ? 25.449 6.244 -33.765 1.00 95.62 247 THR A O 1
ATOM 1964 N N . ASN A 1 248 ? 24.158 6.686 -31.990 1.00 95.94 248 ASN A N 1
ATOM 1965 C CA . ASN A 1 248 ? 25.270 6.723 -31.048 1.00 95.94 248 ASN A CA 1
ATOM 1966 C C . ASN A 1 248 ? 25.827 5.324 -30.769 1.00 95.94 248 ASN A C 1
ATOM 1968 O O . ASN A 1 248 ? 27.046 5.167 -30.739 1.00 95.94 248 ASN A O 1
ATOM 1972 N N . ALA A 1 249 ? 24.973 4.308 -30.636 1.00 94.81 249 ALA A N 1
ATOM 1973 C CA . ALA A 1 249 ? 25.413 2.924 -30.487 1.00 94.81 249 ALA A CA 1
ATOM 1974 C C . ALA A 1 249 ? 26.231 2.459 -31.696 1.00 94.81 249 ALA A C 1
ATOM 1976 O O . ALA A 1 249 ? 27.317 1.917 -31.508 1.00 94.81 249 ALA A O 1
ATOM 1977 N N . ALA A 1 250 ? 25.795 2.769 -32.922 1.00 94.25 250 ALA A N 1
ATOM 1978 C CA . ALA A 1 250 ? 26.562 2.468 -34.131 1.00 94.25 250 ALA A CA 1
ATOM 1979 C C . ALA A 1 250 ? 27.967 3.098 -34.107 1.00 94.25 250 ALA A C 1
ATOM 1981 O O . ALA A 1 250 ? 28.948 2.436 -34.444 1.00 94.25 250 ALA A O 1
ATOM 1982 N N . LYS A 1 251 ? 28.089 4.359 -33.665 1.00 96.12 251 LYS A N 1
ATOM 1983 C CA . LYS A 1 251 ? 29.390 5.044 -33.536 1.00 96.12 251 LYS A CA 1
ATOM 1984 C C . LYS A 1 251 ? 30.292 4.382 -32.497 1.00 96.12 251 LYS A C 1
ATOM 1986 O O . LYS A 1 251 ? 31.481 4.212 -32.754 1.00 96.12 251 LYS A O 1
ATOM 1991 N N . VAL A 1 252 ? 29.738 4.015 -31.342 1.00 95.19 252 VAL A N 1
ATOM 1992 C CA . VAL A 1 252 ? 30.485 3.339 -30.270 1.00 95.19 252 VAL A CA 1
ATOM 1993 C C . VAL A 1 252 ? 30.947 1.956 -30.725 1.00 95.19 252 VAL A C 1
ATOM 1995 O O . VAL A 1 252 ? 32.115 1.625 -30.558 1.00 95.19 252 VAL A O 1
ATOM 1998 N N . LEU A 1 253 ? 30.070 1.172 -31.357 1.00 94.44 253 LEU A N 1
ATOM 1999 C CA . LEU A 1 253 ? 30.416 -0.145 -31.891 1.00 94.44 253 LEU A CA 1
ATOM 2000 C C . LEU A 1 253 ? 31.518 -0.037 -32.948 1.00 94.44 253 LEU A C 1
ATOM 2002 O O . LEU A 1 253 ? 32.528 -0.727 -32.833 1.00 94.44 253 LEU A O 1
ATOM 2006 N N . ALA A 1 254 ? 31.383 0.890 -33.902 1.00 94.75 254 ALA A N 1
ATOM 2007 C CA . ALA A 1 254 ? 32.398 1.125 -34.926 1.00 94.75 254 ALA A CA 1
ATOM 2008 C C . ALA A 1 254 ? 33.755 1.515 -34.319 1.00 94.75 254 ALA A C 1
ATOM 2010 O O . ALA A 1 254 ? 34.787 0.992 -34.736 1.00 94.75 254 ALA A O 1
ATOM 2011 N N . PHE A 1 255 ? 33.759 2.383 -33.302 1.00 96.44 255 PHE A N 1
ATOM 2012 C CA . PHE A 1 255 ? 34.970 2.740 -32.559 1.00 96.44 255 PHE A CA 1
ATOM 2013 C C . PHE A 1 255 ? 35.612 1.523 -31.874 1.00 96.44 255 PHE A C 1
ATOM 2015 O O . PHE A 1 255 ? 36.831 1.371 -31.898 1.00 96.44 255 PHE A O 1
ATOM 2022 N N . CYS A 1 256 ? 34.798 0.626 -31.317 1.00 95.50 256 CYS A N 1
ATOM 2023 C CA . CYS A 1 256 ? 35.245 -0.611 -30.676 1.00 95.50 256 CYS A CA 1
ATOM 2024 C C . CYS A 1 256 ? 35.587 -1.745 -31.664 1.00 95.50 256 CYS A C 1
ATOM 2026 O O . CYS A 1 256 ? 35.915 -2.846 -31.221 1.00 95.50 256 CYS A O 1
ATOM 2028 N N . GLY A 1 257 ? 35.486 -1.526 -32.981 1.00 95.06 257 GLY A N 1
ATOM 2029 C CA . GLY A 1 257 ? 35.692 -2.574 -33.989 1.00 95.06 257 GLY A CA 1
ATOM 2030 C C . GLY A 1 257 ? 34.601 -3.653 -33.995 1.00 95.06 257 GLY A C 1
ATOM 2031 O O . GLY A 1 257 ? 34.841 -4.775 -34.436 1.00 95.06 257 GLY A O 1
ATOM 2032 N N . GLN A 1 258 ? 33.411 -3.328 -33.491 1.00 92.25 258 GLN A N 1
ATOM 2033 C CA . GLN A 1 258 ? 32.240 -4.199 -33.448 1.00 92.25 258 GLN A CA 1
ATOM 2034 C C . GLN A 1 258 ? 31.162 -3.704 -34.419 1.00 92.25 258 GLN A C 1
ATOM 2036 O O . GLN A 1 258 ? 31.085 -2.522 -34.748 1.00 92.25 258 GLN A O 1
ATOM 2041 N N . THR A 1 259 ? 30.303 -4.613 -34.879 1.00 86.38 259 THR A N 1
ATOM 2042 C CA . THR A 1 259 ? 29.202 -4.295 -35.808 1.00 86.38 259 THR A CA 1
ATOM 2043 C C . THR A 1 259 ? 27.822 -4.413 -35.164 1.00 86.38 259 THR A C 1
ATOM 2045 O O . THR A 1 259 ? 26.877 -3.774 -35.624 1.00 86.38 259 THR A O 1
ATOM 2048 N N . ALA A 1 260 ? 27.707 -5.187 -34.083 1.00 87.31 260 ALA A N 1
ATOM 2049 C CA . ALA A 1 260 ? 26.481 -5.390 -33.323 1.00 87.31 260 ALA A CA 1
ATOM 2050 C C . ALA A 1 260 ? 26.805 -5.781 -31.867 1.00 87.31 260 ALA A C 1
ATOM 2052 O O . ALA A 1 260 ? 27.874 -6.348 -31.616 1.00 87.31 260 ALA A O 1
ATOM 2053 N N . PRO A 1 261 ? 25.901 -5.506 -30.911 1.00 86.94 261 PRO A N 1
ATOM 2054 C CA . PRO A 1 261 ? 25.999 -6.044 -29.564 1.00 86.94 261 PRO A CA 1
ATOM 2055 C C . PRO A 1 261 ? 25.666 -7.544 -29.560 1.00 86.94 261 PRO A C 1
ATOM 2057 O O . PRO A 1 261 ? 25.019 -8.057 -30.471 1.00 86.94 261 PRO A O 1
ATOM 2060 N N . ALA A 1 262 ? 26.071 -8.250 -28.501 1.00 87.50 262 ALA A N 1
ATOM 2061 C CA . ALA A 1 262 ? 25.738 -9.668 -28.325 1.00 87.50 262 ALA A CA 1
ATOM 2062 C C . ALA A 1 262 ? 24.224 -9.911 -28.149 1.00 87.50 262 ALA A C 1
ATOM 2064 O O . ALA A 1 262 ? 23.722 -10.971 -28.515 1.00 87.50 262 ALA A O 1
ATOM 2065 N N . ALA A 1 263 ? 23.509 -8.929 -27.598 1.00 89.81 263 ALA A N 1
ATOM 2066 C CA . ALA A 1 263 ? 22.056 -8.886 -27.494 1.00 89.81 263 ALA A CA 1
ATOM 2067 C C . ALA A 1 263 ? 21.584 -7.419 -27.500 1.00 89.81 263 ALA A C 1
ATOM 2069 O O . ALA A 1 263 ? 22.363 -6.545 -27.097 1.00 89.81 263 ALA A O 1
ATOM 2070 N N . PRO A 1 264 ? 20.339 -7.129 -27.924 1.00 90.56 264 PRO A N 1
A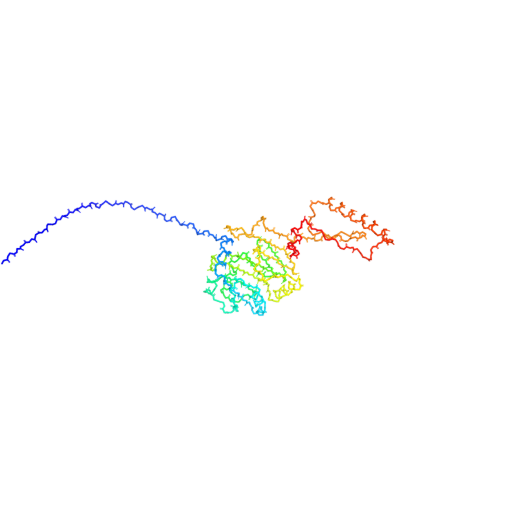TOM 2071 C CA . PRO A 1 264 ? 19.752 -5.803 -27.766 1.00 90.56 264 PRO A CA 1
ATOM 2072 C C . PRO A 1 264 ? 19.775 -5.347 -26.303 1.00 90.56 264 PRO A C 1
ATOM 2074 O O . PRO A 1 264 ? 19.545 -6.130 -25.380 1.00 90.56 264 PRO A O 1
ATOM 2077 N N . ILE A 1 265 ? 20.077 -4.070 -26.083 1.00 91.62 265 ILE A N 1
ATOM 2078 C CA . ILE A 1 265 ? 20.161 -3.482 -24.747 1.00 91.62 265 ILE A CA 1
ATOM 2079 C C . ILE A 1 265 ? 18.761 -3.000 -24.332 1.00 91.62 265 ILE A C 1
ATOM 2081 O O . ILE A 1 265 ? 18.193 -2.147 -25.021 1.00 91.62 265 ILE A O 1
ATOM 2085 N N . PRO A 1 266 ? 18.194 -3.471 -23.206 1.00 91.75 266 PRO A N 1
ATOM 2086 C CA . PRO A 1 266 ? 16.903 -2.981 -22.740 1.00 91.75 266 PRO A CA 1
ATOM 2087 C C . PRO A 1 266 ? 17.012 -1.518 -22.289 1.00 91.75 266 PRO A C 1
ATOM 2089 O O . PRO A 1 266 ? 17.842 -1.166 -21.447 1.00 91.75 266 PRO A O 1
ATOM 2092 N N . CYS A 1 267 ? 16.158 -0.653 -22.837 1.00 89.44 267 CYS A N 1
ATOM 2093 C CA . CYS A 1 267 ? 16.103 0.770 -22.513 1.00 89.44 267 CYS A CA 1
ATOM 2094 C C . CYS A 1 267 ? 14.701 1.152 -22.026 1.00 89.44 267 CYS A C 1
ATOM 2096 O O . CYS A 1 267 ? 13.753 1.219 -22.805 1.00 89.44 267 CYS A O 1
ATOM 2098 N N . HIS A 1 268 ? 14.573 1.419 -20.727 1.00 87.12 268 HIS A N 1
ATOM 2099 C CA . HIS A 1 268 ? 13.299 1.758 -20.097 1.00 87.12 268 HIS A CA 1
ATOM 2100 C C . HIS A 1 268 ? 13.040 3.267 -20.142 1.00 87.12 268 HIS A C 1
ATOM 2102 O O . HIS A 1 268 ? 13.811 4.054 -19.585 1.00 87.12 268 HIS A O 1
ATOM 2108 N N . LEU A 1 269 ? 11.934 3.665 -20.769 1.00 84.50 269 LEU A N 1
ATOM 2109 C CA . LEU A 1 269 ? 11.514 5.057 -20.911 1.00 84.50 269 LEU A CA 1
ATOM 2110 C C . LEU A 1 269 ? 10.284 5.327 -20.038 1.00 84.50 269 LEU A C 1
ATOM 2112 O O . LEU A 1 269 ? 9.306 4.588 -20.097 1.00 84.50 269 LEU A O 1
ATOM 2116 N N . TYR A 1 270 ? 10.341 6.400 -19.249 1.00 82.31 270 TYR A N 1
ATOM 2117 C CA . TYR A 1 270 ? 9.275 6.861 -18.353 1.00 82.31 270 TYR A CA 1
ATOM 2118 C C . TYR A 1 270 ? 8.914 8.309 -18.702 1.00 82.31 270 TYR A C 1
ATOM 2120 O O . TYR A 1 270 ? 9.785 9.055 -19.159 1.00 82.31 270 TYR A O 1
ATOM 2128 N N . ASN A 1 271 ? 7.673 8.737 -18.449 1.00 78.69 271 ASN A N 1
ATOM 2129 C CA . ASN A 1 271 ? 7.254 10.109 -18.776 1.00 78.69 271 ASN A CA 1
ATOM 2130 C C . ASN A 1 271 ? 7.904 11.168 -17.881 1.00 78.69 271 ASN A C 1
ATOM 2132 O O . ASN A 1 271 ? 8.125 12.294 -18.324 1.00 78.69 271 ASN A O 1
ATOM 2136 N N . SER A 1 272 ? 8.225 10.822 -16.634 1.00 80.12 272 SER A N 1
ATOM 2137 C CA . SER A 1 272 ? 8.952 11.698 -15.719 1.00 80.12 272 SER A CA 1
ATOM 2138 C C . SER A 1 272 ? 9.843 10.905 -14.762 1.00 80.12 272 SER A C 1
ATOM 2140 O O . SER A 1 272 ? 9.661 9.702 -14.553 1.00 80.12 272 SER A O 1
ATOM 2142 N N . LEU A 1 273 ? 10.818 11.597 -14.164 1.00 82.94 273 LEU A N 1
ATOM 2143 C CA . LEU A 1 273 ? 11.648 11.034 -13.094 1.00 82.94 273 LEU A CA 1
ATOM 2144 C C . LEU A 1 273 ? 10.809 10.663 -11.870 1.00 82.94 273 LEU A C 1
ATOM 2146 O O . LEU A 1 273 ? 11.049 9.623 -11.269 1.00 82.94 273 LEU A O 1
ATOM 2150 N N . GLU A 1 274 ? 9.805 11.477 -11.546 1.00 82.25 274 GLU A N 1
ATOM 2151 C CA . GLU A 1 274 ? 8.861 11.212 -10.460 1.00 82.25 274 GLU A CA 1
ATOM 2152 C C . GLU A 1 274 ? 8.091 9.914 -10.709 1.00 82.25 274 GLU A C 1
ATOM 2154 O O . GLU A 1 274 ? 8.106 9.028 -9.863 1.00 82.25 274 GLU A O 1
ATOM 2159 N N . GLN A 1 275 ? 7.511 9.724 -11.897 1.00 79.31 275 GLN A N 1
ATOM 2160 C CA . GLN A 1 275 ? 6.817 8.478 -12.223 1.00 79.31 275 GLN A CA 1
ATOM 2161 C C . GLN A 1 275 ? 7.747 7.265 -12.190 1.00 79.31 275 GLN A C 1
ATOM 2163 O O . GLN A 1 275 ? 7.345 6.206 -11.711 1.00 79.31 275 GLN A O 1
ATOM 2168 N N . LYS A 1 276 ? 8.992 7.403 -12.670 1.00 84.38 276 LYS A N 1
ATOM 2169 C CA . LYS A 1 276 ? 10.005 6.348 -12.540 1.00 84.38 276 LYS A CA 1
ATOM 2170 C C . LYS A 1 276 ? 10.242 6.009 -11.068 1.00 84.38 276 LYS A C 1
ATOM 2172 O O . LYS A 1 276 ? 10.202 4.834 -10.709 1.00 84.38 276 LYS A O 1
ATOM 2177 N N . GLY A 1 277 ? 10.479 7.019 -10.234 1.00 81.62 277 GLY A N 1
ATOM 2178 C CA . GLY A 1 277 ? 10.741 6.838 -8.810 1.00 81.62 277 GLY A CA 1
ATOM 2179 C C . GLY A 1 277 ? 9.556 6.202 -8.091 1.00 81.62 277 GLY A C 1
ATOM 2180 O O . GLY A 1 277 ? 9.718 5.193 -7.414 1.00 81.62 277 GLY A O 1
ATOM 2181 N N . LEU A 1 278 ? 8.346 6.709 -8.317 1.00 80.88 278 LEU A N 1
ATOM 2182 C CA . LEU A 1 278 ? 7.119 6.197 -7.710 1.00 80.88 278 LEU A CA 1
ATOM 2183 C C . LEU A 1 278 ? 6.768 4.781 -8.187 1.00 80.88 278 LEU A C 1
ATOM 2185 O O . LEU A 1 278 ? 6.320 3.966 -7.382 1.00 80.88 278 LEU A O 1
ATOM 2189 N N . ARG A 1 279 ? 6.997 4.443 -9.461 1.00 78.00 279 ARG A N 1
ATOM 2190 C CA . ARG A 1 279 ? 6.737 3.091 -9.986 1.00 78.00 279 ARG A CA 1
ATOM 2191 C C . ARG A 1 279 ? 7.749 2.066 -9.478 1.00 78.00 279 ARG A C 1
ATOM 2193 O O . ARG A 1 279 ? 7.366 0.941 -9.173 1.00 78.00 279 ARG A O 1
ATOM 2200 N N . LEU A 1 280 ? 9.025 2.446 -9.398 1.00 76.62 280 LEU A N 1
ATOM 2201 C CA . LEU A 1 280 ? 10.111 1.573 -8.936 1.00 76.62 280 LEU A CA 1
ATOM 2202 C C . LEU A 1 280 ? 10.319 1.618 -7.419 1.00 76.62 280 LEU A C 1
ATOM 2204 O O . LEU A 1 280 ? 11.194 0.927 -6.907 1.00 76.62 280 LEU A O 1
ATOM 2208 N N . ASN A 1 281 ? 9.541 2.442 -6.714 1.00 69.19 281 ASN A N 1
ATOM 2209 C CA . ASN A 1 281 ? 9.713 2.730 -5.294 1.00 69.19 281 ASN A CA 1
ATOM 2210 C C . ASN A 1 281 ? 11.152 3.185 -4.950 1.00 69.19 281 ASN A C 1
ATOM 2212 O O . ASN A 1 281 ? 11.700 2.820 -3.915 1.00 69.19 281 ASN A O 1
ATOM 2216 N N . ASN A 1 282 ? 11.755 3.963 -5.853 1.00 66.19 282 ASN A N 1
ATOM 2217 C CA . ASN A 1 282 ? 13.117 4.495 -5.791 1.00 66.19 282 ASN A CA 1
ATOM 2218 C C . ASN A 1 282 ? 13.071 6.023 -5.950 1.00 66.19 282 ASN A C 1
ATOM 2220 O O . ASN A 1 282 ? 13.384 6.561 -7.016 1.00 66.19 282 ASN A O 1
ATOM 2224 N N . THR A 1 283 ? 12.566 6.685 -4.911 1.00 56.09 283 THR A N 1
ATOM 2225 C CA . THR A 1 283 ? 12.463 8.147 -4.776 1.00 56.09 283 THR A CA 1
ATOM 2226 C C . THR A 1 283 ? 13.469 8.669 -3.772 1.00 56.09 283 THR A C 1
ATOM 2228 O O . THR A 1 283 ? 13.550 8.047 -2.688 1.00 56.09 283 THR A O 1
#

Foldseek 3Di:
DDDDDDDDDDDDDDDDDDDPDDPPPPPPPDPPFFFFLVLQVVVCLVQLEEEEEEEPPCVVVLVVLCVVSPRHHYDYHYLVRDDLVVLQVAAYEYEFAPRDRPNVVVQVVPDQWDQPPQWIDHLNDTHHDQLKWKWFAQQQRPSHRSHGYIYIYGNHNVSSVVLCVVCVVLVHPPSPRDPFGIWMDGPNWTQKTHHADRRPRHGDPVTMDGQNPQPQDWDDDQAATETEGDDAPDPVVVVVVVVVVVVVVCVVCVVVVHRGDPDHHYHYDYNDPVSVCVRSVND

Sequence (283 aa):
MRKLLFCLSLLSCLSCKPQPASNLAAKAAAPPPLPSREELLDRFREERRLLIVYSEGLEGIAQQIKQRQRRAECILLPEAEASRELMQESAVLLLGAGWSNPVVKELIGRLPFSMEEGALQFNGRHIQGGSTVFALSFYPNPLAVALPLGIVTAFDQATIARFYRQREEEGLSFYSWASMGYEVYQDGRRLLMGEFDEKTWKPGKHAEFDFTEARDTTINRAYFDFILHQVPPSADYAQRLMAACETNAAKVLAFCGQTAPAAPIPCHLYNSLEQKGLRLNNT

pLDDT: mean 83.67, std 16.37, range [36.84, 97.75]

Radius of gyration: 30.69 Å; chains: 1; bounding box: 80×63×117 Å